Protein 7QQY (pdb70)

Foldseek 3Di:
DFFDDDCVAAPLQAAQWKKWDWWDDPPGTWIKIKGWHHARAGTGLPDPDPAFRTKIKMKTAPQDVVQGIWIFIKTKHWAFCRCRALQCVSHPPDPVCVQVHDQLVVSVVFVCVVPPADPPQADSPDRNRRGDDPPDDTQSPDQKIKMKMATFAIQDPVGDGGADQPDADDRDGHNHIKIKMAGSVFSWMKIWTDDVVDDTGRMDIIHTDCVVVVVD/DDDPDDDD

Radius of gyration: 17.13 Å; Cα contacts (8 Å, |Δi|>4): 502; chains: 2; bounding box: 44×39×44 Å

B-factor: mean 23.92, std 10.86, range [12.2, 111.83]

Solvent-accessible surface area: 10863 Å² total; per-residue (Å²): 128,73,104,6,107,82,93,102,60,13,120,42,5,82,54,34,1,108,5,14,24,9,0,17,22,139,119,60,155,10,68,0,70,3,27,0,60,61,4,88,2,13,53,104,46,138,21,97,57,54,101,39,7,0,27,0,10,1,9,1,62,81,0,14,91,125,44,98,88,4,5,0,52,0,44,0,4,0,2,1,10,40,29,0,0,1,0,0,93,69,11,34,113,81,78,81,0,91,58,6,62,12,116,40,90,12,0,10,60,3,0,98,118,15,59,68,45,51,110,105,105,63,43,73,106,70,79,6,0,16,31,31,79,175,107,31,48,46,2,16,105,49,123,46,2,6,1,0,6,13,6,44,66,19,30,83,89,93,111,96,105,142,30,61,69,127,129,130,50,141,6,0,10,7,33,3,6,1,0,1,5,2,17,45,71,77,0,45,7,54,0,14,0,15,48,100,86,12,93,96,70,13,73,0,71,1,72,28,88,27,42,76,68,54,116,146,1,20,7,73,10,70,90,156

GO terms:
  GO:0042594 response to starvation (P, IDA)
  GO:0034657 GID complex (C, IDA)
  GO:0030163 protein catabolic process (P, IDA)
  GO:0006970 response to osmotic stress (P, IDA)

Sequence (224 aa):
SAKYTYGRHLDFLRPGLRFGGSQSSKYTYYTVEVKIDTVNLPLYKDSRSLDPHVTGTTFTIKNLTPVLDKVVTLFEGYVINYNQFPLCSSLHWPAEETLDPYMAQRRESDCSSHWKRFGHFGSDNWSLTERNFGQYNHESAEFMNQRYIYLKWKERFLLDDEENLMLDDNHHLEGASSFEGFYYVCLDQLTGSSVEGYYYHPACELFQKLELVPTNCDALNTPFITSRPW

Organism: Saccharomyces cerevisiae (strain ATCC 204508 / S288c) (NCBI:txid559292)

Secondary structure (DSSP, 8-state):
--B------BTTB-TT-EEEEEEE-SS-EEEEEEEEEEE---SBTT----S-SEEEEEEEEEEETTEEEEEEEEEEEE--SSSS-SSGGGS-S-GGGGGG---HHHHHHHHHHT--S-SSS--TTSTTTT---TTSPPGGGSSEEEEEEEEEEEE-TT--EE--TT--BTTEE-S-EEEEEEETTT--EEEEEE-TTS-S-EEEEEEES-HHHHH-/-EE-PPP-

Nearest PDB structures (foldseek):
  7qqy-assembly1_A  TM=1.005E+00  e=1.829E-44  Saccharomyces cerevisiae
  7vgw-assembly2_B  TM=9.580E-01  e=7.726E-36  Saccharomyces cerevisiae
  7vgw-assembly1_A  TM=9.545E-01  e=7.839E-35  Saccharomyces cerevisiae
  7q51-assembly1_A  TM=9.211E-01  e=1.459E-33  Saccharomyces cerevisiae S288C
  7ns3-assembly1_4  TM=8.832E-01  e=4.846E-15  Saccharomyces cerevisiae

Structure (mmCIF, N/CA/C/O backbone):
data_7QQY
#
_entry.id   7QQY
#
_cell.length_a   40.524
_cell.length_b   67.817
_cell.length_c   75.489
_cell.angle_alpha   90.000
_cell.angle_beta   90.000
_cell.angle_gamma   90.000
#
_symmetry.space_group_name_H-M   'P 21 21 21'
#
loop_
_entity.id
_entity.type
_entity.pdbx_description
1 polymer 'Uncharacterized protein YGR066C'
2 polymer ECM21
3 non-polymer 'CHLORIDE ION'
4 water water
#
loop_
_atom_site.group_PDB
_atom_site.id
_atom_site.type_symbol
_atom_site.label_atom_id
_atom_site.label_alt_id
_atom_site.label_comp_id
_atom_site.label_asym_id
_atom_site.label_entity_id
_atom_site.label_seq_id
_atom_site.pdbx_PDB_ins_code
_atom_site.Cartn_x
_atom_site.Cartn_y
_atom_site.Cartn_z
_atom_site.occupancy
_atom_site.B_iso_or_equiv
_atom_site.auth_seq_id
_atom_site.auth_comp_id
_atom_site.auth_asym_id
_atom_site.auth_atom_id
_atom_site.pdbx_PDB_model_num
ATOM 1 N N . SER A 1 4 ? 0.04474 0.05153 -2.90973 1.000 40.22762 64 SER A N 1
ATOM 2 C CA . SER A 1 4 ? -1.30615 0.59777 -2.94672 1.000 37.65913 64 SER A CA 1
ATOM 3 C C . SER A 1 4 ? -1.87297 0.81444 -1.54204 1.000 29.97549 64 SER A C 1
ATOM 4 O O . SER A 1 4 ? -1.34311 0.30436 -0.54604 1.000 26.16647 64 SER A O 1
ATOM 7 N N . ALA A 1 5 ? -2.94503 1.59667 -1.48148 1.000 30.95874 65 ALA A N 1
ATOM 8 C CA . ALA A 1 5 ? -3.50912 2.03537 -0.21310 1.000 27.90853 65 ALA A CA 1
ATOM 9 C C . ALA A 1 5 ? -4.42819 1.00252 0.41820 1.000 21.70237 65 ALA A C 1
ATOM 10 O O . ALA A 1 5 ? -4.86333 1.20272 1.55537 1.000 22.43754 65 ALA A O 1
ATOM 12 N N . LYS A 1 6 ? -4.72306 -0.08879 -0.27963 1.000 23.88064 66 LYS A N 1
ATOM 13 C CA . LYS A 1 6 ? -5.65455 -1.09869 0.19708 1.000 22.49496 66 LYS A CA 1
ATOM 14 C C . LYS A 1 6 ? -4.91770 -2.39727 0.47405 1.000 24.11437 66 LYS A C 1
ATOM 15 O O . LYS A 1 6 ? -3.95734 -2.74577 -0.21568 1.000 26.49559 66 LYS A O 1
ATOM 21 N N . TYR A 1 7 ? -5.38613 -3.11785 1.48596 1.000 22.69001 67 TYR A N 1
ATOM 22 C CA . TYR A 1 7 ? -5.02305 -4.51451 1.63612 1.000 23.12681 67 TYR A CA 1
ATOM 23 C C . TYR A 1 7 ? -5.86513 -5.35322 0.67875 1.000 22.30833 67 TYR A C 1
ATOM 24 O O . TYR A 1 7 ? -7.07695 -5.15283 0.56169 1.000 28.23739 67 TYR A O 1
ATOM 33 N N . THR A 1 8 ? -5.21799 -6.28432 -0.00866 1.000 23.85862 68 THR A N 1
ATOM 34 C CA . THR A 1 8 ? -5.88819 -7.17942 -0.94166 1.000 24.31195 68 THR A CA 1
ATOM 35 C C . THR A 1 8 ? -5.91682 -8.58967 -0.36838 1.000 30.77474 68 THR A C 1
ATOM 36 O O . THR A 1 8 ? -4.87448 -9.12548 0.02065 1.000 30.45244 68 THR A O 1
ATOM 40 N N . TYR A 1 9 ? -7.10456 -9.19317 -0.34141 1.000 29.24685 69 TYR A N 1
ATOM 41 C CA . TYR A 1 9 ? -7.27905 -10.55771 0.15366 1.000 26.59372 69 TYR A CA 1
ATOM 42 C C . TYR A 1 9 ? -7.70877 -11.53493 -0.94283 1.000 35.37453 69 TYR A C 1
ATOM 43 O O . TYR A 1 9 ? -8.50624 -11.18725 -1.80989 1.000 41.63253 69 TYR A O 1
ATOM 52 N N . GLY A 1 13 ? -14.33125 -12.25343 0.89467 1.000 42.37647 73 GLY A N 1
ATOM 53 C CA . GLY A 1 13 ? -14.38879 -11.29833 1.98470 1.000 33.77894 73 GLY A CA 1
ATOM 54 C C . GLY A 1 13 ? -13.02788 -11.00274 2.58831 1.000 29.44190 73 GLY A C 1
ATOM 55 O O . GLY A 1 13 ? -12.02137 -11.61742 2.22773 1.000 33.44048 73 GLY A O 1
ATOM 56 N N . ARG A 1 14 ? -12.99214 -10.05537 3.52202 1.000 25.64299 74 ARG A N 1
ATOM 57 C CA . ARG A 1 14 ? -11.73293 -9.66624 4.15808 1.000 22.35255 74 ARG A CA 1
ATOM 58 C C . ARG A 1 14 ? -11.43076 -10.67359 5.26100 1.000 23.47353 74 ARG A C 1
ATOM 59 O O . ARG A 1 14 ? -11.60425 -10.41117 6.45875 1.000 22.63570 74 ARG A O 1
ATOM 67 N N . HIS A 1 15 ? -10.96487 -11.84431 4.81422 1.000 23.70930 75 HIS A N 1
ATOM 68 C CA . HIS A 1 15 ? -10.81970 -13.05974 5.60817 1.000 24.40100 75 HIS A CA 1
ATOM 69 C C . HIS A 1 15 ? -9.54709 -13.76618 5.16708 1.000 26.48742 75 HIS A C 1
ATOM 70 O O . HIS A 1 15 ? -8.91924 -13.39862 4.17049 1.000 27.29394 75 HIS A O 1
ATOM 77 N N . LEU A 1 16 ? -9.19646 -14.82680 5.89223 1.000 25.68358 76 LEU A N 1
ATOM 78 C CA . LEU A 1 16 ? -8.14713 -15.75553 5.49647 1.000 25.31690 76 LEU A CA 1
ATOM 79 C C . LEU A 1 16 ? -8.73590 -17.15952 5.38792 1.000 22.82761 76 LEU A C 1
ATOM 80 O O . LEU A 1 16 ? -9.77889 -17.46175 5.97419 1.000 22.38487 76 LEU A O 1
ATOM 85 N N . ASP A 1 17 ? -8.05492 -18.02832 4.62911 1.000 24.97277 77 ASP A N 1
ATOM 86 C CA . ASP A 1 17 ? -8.53028 -19.40402 4.47967 1.000 23.98187 77 ASP A CA 1
ATOM 87 C C . ASP A 1 17 ? -8.70801 -20.07360 5.83815 1.000 20.88287 77 ASP A C 1
ATOM 88 O O . ASP A 1 17 ? -9.68140 -20.80388 6.06174 1.000 23.48453 77 ASP A O 1
ATOM 93 N N . PHE A 1 18 ? -7.78863 -19.81596 6.76797 1.000 21.27936 78 PHE A N 1
ATOM 94 C CA . PHE A 1 18 ? -7.84837 -20.39298 8.10683 1.000 19.07852 78 PHE A CA 1
ATOM 95 C C . PHE A 1 18 ? -8.24172 -19.36687 9.16696 1.000 20.62503 78 PHE A C 1
ATOM 96 O O . PHE A 1 18 ? -7.95382 -19.55789 10.35001 1.000 19.47182 78 PHE A O 1
ATOM 104 N N . LEU A 1 19 ? -8.90630 -18.28609 8.76173 1.000 19.08895 79 LEU A N 1
ATOM 105 C CA . LEU A 1 19 ? -9.48259 -17.33554 9.71521 1.000 18.22390 79 LEU A CA 1
ATOM 106 C C . LEU A 1 19 ? -10.68856 -16.71304 9.01204 1.000 18.81035 79 LEU A C 1
ATOM 107 O O . LEU A 1 19 ? -10.58984 -15.66127 8.38114 1.000 20.16291 79 LEU A O 1
ATOM 112 N N . ARG A 1 20 ? -11.82867 -17.38603 9.13059 1.000 18.32510 80 ARG A N 1
ATOM 113 C CA . ARG A 1 20 ? -13.02546 -17.02645 8.38897 1.000 20.38516 80 ARG A CA 1
ATOM 114 C C . ARG A 1 20 ? -14.22310 -17.41689 9.23075 1.000 18.95983 80 ARG A C 1
ATOM 115 O O . ARG A 1 20 ? -14.13298 -18.34320 10.04573 1.000 19.31276 80 ARG A O 1
ATOM 123 N N . PRO A 1 21 ? -15.35467 -16.73511 9.06108 1.000 18.69884 81 PRO A N 1
ATOM 124 C CA . PRO A 1 21 ? -16.54072 -17.06076 9.86125 1.000 18.13983 81 PRO A CA 1
ATOM 125 C C . PRO A 1 21 ? -16.96976 -18.50970 9.68722 1.000 18.99226 81 PRO A C 1
ATOM 126 O O . PRO A 1 21 ? -16.99889 -19.04172 8.57495 1.000 20.13463 81 PRO A O 1
ATOM 130 N N . GLY A 1 22 ? -17.30928 -19.14214 10.81593 1.000 18.00470 82 GLY A N 1
ATOM 131 C CA . GLY A 1 22 ? -17.77458 -20.51063 10.81044 1.000 19.34583 82 GLY A CA 1
ATOM 132 C C . GLY A 1 22 ? -16.69244 -21.55220 10.99561 1.000 19.38834 82 GLY A C 1
ATOM 133 O O . GLY A 1 22 ? -17.01550 -22.73366 11.17807 1.000 20.73716 82 GLY A O 1
ATOM 134 N N . LEU A 1 23 ? -15.42101 -21.16549 10.92660 1.000 16.89259 83 LEU A N 1
ATOM 135 C CA . LEU A 1 23 ? -14.33913 -22.12495 11.09703 1.000 16.97896 83 LEU A CA 1
ATOM 136 C C . LEU A 1 23 ? -14.25086 -22.56039 12.55560 1.000 18.02729 83 LEU A C 1
ATOM 137 O O . LEU A 1 23 ? -14.33589 -21.74194 13.47337 1.000 17.99995 83 LEU A O 1
ATOM 142 N N . ARG A 1 24 ? -14.09024 -23.85877 12.77044 1.000 16.52700 84 ARG A N 1
ATOM 143 C CA . ARG A 1 24 ? -13.91196 -24.41563 14.09883 1.000 18.09934 84 ARG A CA 1
ATOM 144 C C . ARG A 1 24 ? -12.52428 -25.02482 14.23566 1.000 16.80878 84 ARG A C 1
ATOM 145 O O . ARG A 1 24 ? -11.96987 -25.59064 13.28849 1.000 17.44223 84 ARG A O 1
ATOM 153 N N . PHE A 1 25 ? -11.98134 -24.89189 15.44006 1.000 15.46851 85 PHE A N 1
ATOM 154 C CA . PHE A 1 25 ? -10.69375 -25.43889 15.81805 1.000 16.08519 85 PHE A CA 1
ATOM 155 C C . PHE A 1 25 ? -10.87180 -26.25838 17.08535 1.000 17.68540 85 PHE A C 1
ATOM 156 O O . PHE A 1 25 ? -11.73826 -25.97080 17.91670 1.000 17.85701 85 PHE A O 1
ATOM 164 N N . GLY A 1 26 ? -10.00951 -27.26144 17.24067 1.000 17.10612 86 GLY A N 1
ATOM 165 C CA . GLY A 1 26 ? -9.94232 -28.01986 18.46950 1.000 17.00708 86 GLY A CA 1
ATOM 166 C C . GLY A 1 26 ? -8.50292 -28.20213 18.91293 1.000 14.69018 86 GLY A C 1
ATOM 167 O O . GLY A 1 26 ? -7.58123 -28.15902 18.10239 1.000 15.33402 86 GLY A O 1
ATOM 168 N N . GLY A 1 27 ? -8.32494 -28.46469 20.20588 1.000 14.38504 87 GLY A N 1
ATOM 169 C CA . GLY A 1 27 ? -6.99759 -28.70343 20.71519 1.000 13.95873 87 GLY A CA 1
ATOM 170 C C . GLY A 1 27 ? -6.99577 -28.63656 22.22136 1.000 15.17922 87 GLY A C 1
ATOM 171 O O . GLY A 1 27 ? -7.80252 -29.29556 22.88406 1.000 14.41925 87 GLY A O 1
ATOM 172 N N . SER A 1 28 ? -6.11029 -27.81872 22.77990 1.000 15.96827 88 SER A N 1
ATOM 173 C CA . SER A 1 28 ? -5.91596 -27.84444 24.22405 1.000 17.28219 88 SER A CA 1
ATOM 174 C C . SER A 1 28 ? -5.26102 -26.56502 24.71218 1.000 14.60463 88 SER A C 1
ATOM 175 O O . SER A 1 28 ? -4.66999 -25.79686 23.94778 1.000 15.38551 88 SER A O 1
ATOM 178 N N . GLN A 1 29 ? -5.33026 -26.39321 26.02625 1.000 15.27164 89 GLN A N 1
ATOM 179 C CA . GLN A 1 29 ? -4.47623 -25.45250 26.72298 1.000 14.11843 89 GLN A CA 1
ATOM 180 C C . GLN A 1 29 ? -3.75849 -26.21894 27.81862 1.000 15.16787 89 GLN A C 1
ATOM 181 O O . GLN A 1 29 ? -4.37596 -27.01168 28.53266 1.000 15.74150 89 GLN A O 1
ATOM 187 N N . SER A 1 30 ? -2.46314 -25.97226 27.94202 1.000 15.82094 90 SER A N 1
ATOM 188 C CA . SER A 1 30 ? -1.63541 -26.66006 28.91762 1.000 16.37758 90 SER A CA 1
ATOM 189 C C . SER A 1 30 ? -1.68516 -25.94852 30.26576 1.000 15.78424 90 SER A C 1
ATOM 190 O O . SER A 1 30 ? -1.92169 -24.73500 30.34987 1.000 18.05290 90 SER A O 1
ATOM 193 N N . SER A 1 31 ? -1.45441 -26.72542 31.32473 1.000 18.64959 91 SER A N 1
ATOM 194 C CA . SER A 1 31 ? -1.15670 -26.22304 32.65642 1.000 18.14881 91 SER A CA 1
ATOM 195 C C . SER A 1 31 ? -0.07874 -27.13627 33.22364 1.000 18.85535 91 SER A C 1
ATOM 196 O O . SER A 1 31 ? 0.32181 -28.12047 32.59112 1.000 18.75634 91 SER A O 1
ATOM 199 N N . LYS A 1 32 ? 0.39336 -26.83412 34.43025 1.000 18.45447 92 LYS A N 1
ATOM 200 C CA . LYS A 1 32 ? 1.50070 -27.61502 34.96700 1.000 17.93496 92 LYS A CA 1
ATOM 201 C C . LYS A 1 32 ? 1.12393 -29.05875 35.26890 1.000 18.98384 92 LYS A C 1
ATOM 202 O O . LYS A 1 32 ? 2.01520 -29.91372 35.33151 1.000 20.87142 92 LYS A O 1
ATOM 208 N N . TYR A 1 33 ? -0.15885 -29.35453 35.47458 1.000 19.69505 93 TYR A N 1
ATOM 209 C CA . TYR A 1 33 ? -0.57686 -30.68469 35.89369 1.000 18.43527 93 TYR A CA 1
ATOM 210 C C . TYR A 1 33 ? -1.15145 -31.52521 34.76988 1.000 17.23089 93 TYR A C 1
ATOM 211 O O . TYR A 1 33 ? -1.11446 -32.75888 34.86461 1.000 19.82439 93 TYR A O 1
ATOM 220 N N . THR A 1 34 ? -1.72000 -30.90180 33.74205 1.000 17.33142 94 THR A N 1
ATOM 221 C CA . THR A 1 34 ? -2.42887 -31.64699 32.70722 1.000 17.05735 94 THR A CA 1
ATOM 222 C C . THR A 1 34 ? -2.76349 -30.69178 31.56682 1.000 16.48665 94 THR A C 1
ATOM 223 O O . THR A 1 34 ? -2.60630 -29.47024 31.67957 1.000 18.28934 94 THR A O 1
ATOM 227 N N . TYR A 1 35 ? -3.21035 -31.26446 30.45849 1.000 15.85541 95 TYR A N 1
ATOM 228 C CA . TYR A 1 35 ? -3.76161 -30.50486 29.34620 1.000 16.28559 95 TYR A CA 1
ATOM 229 C C . TYR A 1 35 ? -5.28191 -30.56324 29.41658 1.000 16.89443 95 TYR A C 1
ATOM 230 O O . TYR A 1 35 ? -5.86302 -31.58039 29.80341 1.000 16.95554 95 TYR A O 1
ATOM 239 N N . TYR A 1 36 ? -5.92612 -29.47241 29.00988 1.000 16.19913 96 TYR A N 1
ATOM 240 C CA . TYR A 1 36 ? -7.37735 -29.35907 29.00672 1.000 16.10177 96 TYR A CA 1
ATOM 241 C C . TYR A 1 36 ? -7.88847 -29.17611 27.58573 1.000 16.47130 96 TYR A C 1
ATOM 242 O O . TYR A 1 36 ? -7.31371 -28.40626 26.80842 1.000 16.53982 96 TYR A O 1
ATOM 251 N N . THR A 1 37 ? -8.95145 -29.91470 27.24605 1.000 16.57728 97 THR A N 1
ATOM 252 C CA . THR A 1 37 ? -9.59271 -29.81231 25.93633 1.000 15.95062 97 THR A CA 1
ATOM 253 C C . THR A 1 37 ? -10.11087 -28.39970 25.68226 1.000 15.11144 97 THR A C 1
ATOM 254 O O . THR A 1 37 ? -10.78405 -27.82298 26.54295 1.000 15.60608 97 THR A O 1
ATOM 258 N N . VAL A 1 38 ? -9.82896 -27.86576 24.48340 1.000 14.43974 98 VAL A N 1
ATOM 259 C CA . VAL A 1 38 ? -10.30459 -26.54845 24.07041 1.000 14.08964 98 VAL A CA 1
ATOM 260 C C . VAL A 1 38 ? -10.96709 -26.69867 22.70891 1.000 15.42255 98 VAL A C 1
ATOM 261 O O . VAL A 1 38 ? -10.46877 -27.42516 21.84300 1.000 16.55110 98 VAL A O 1
ATOM 265 N N . GLU A 1 39 ? -12.07957 -25.99230 22.51515 1.000 16.72270 99 GLU A N 1
ATOM 266 C CA . GLU A 1 39 ? -12.68001 -25.78127 21.20706 1.000 15.88649 99 GLU A CA 1
ATOM 267 C C . GLU A 1 39 ? -12.83843 -24.29312 20.94108 1.000 16.18802 99 GLU A C 1
ATOM 268 O O . GLU A 1 39 ? -13.18943 -23.52392 21.84033 1.000 17.74034 99 GLU A O 1
ATOM 274 N N . VAL A 1 40 ? -12.59076 -23.87336 19.70571 1.000 15.96890 100 VAL A N 1
ATOM 275 C CA . VAL A 1 40 ? -12.74667 -22.47255 19.33973 1.000 15.20234 100 VAL A CA 1
ATOM 276 C C . VAL A 1 40 ? -13.62602 -22.41515 18.10742 1.000 17.82351 100 VAL A C 1
ATOM 277 O O . VAL A 1 40 ? -13.48184 -23.23201 17.19702 1.000 18.41318 100 VAL A O 1
ATOM 281 N N . LYS A 1 41 ? -14.56349 -21.48330 18.08908 1.000 17.54578 101 LYS A N 1
ATOM 28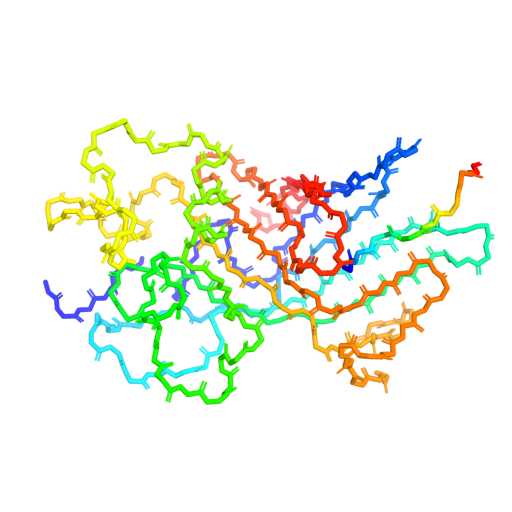2 C CA . LYS A 1 41 ? -15.31771 -21.18986 16.88047 1.000 16.29333 101 LYS A CA 1
ATOM 283 C C . LYS A 1 41 ? -15.06711 -19.74527 16.49087 1.000 16.73707 101 LYS A C 1
ATOM 284 O O . LYS A 1 41 ? -15.17145 -18.84647 17.33133 1.000 17.00647 101 LYS A O 1
ATOM 288 N N . ILE A 1 42 ? -14.73811 -19.51685 15.22902 1.000 15.96285 102 ILE A N 1
ATOM 289 C CA . ILE A 1 42 ? -14.58904 -18.16309 14.72032 1.000 16.44761 102 ILE A CA 1
ATOM 290 C C . ILE A 1 42 ? -15.96771 -17.69438 14.26401 1.000 17.18442 102 ILE A C 1
ATOM 291 O O . ILE A 1 42 ? -16.58940 -18.32007 13.39749 1.000 19.13108 102 ILE A O 1
ATOM 296 N N . ASP A 1 43 ? -16.46825 -16.62344 14.86754 1.000 16.56663 103 ASP A N 1
ATOM 297 C CA . ASP A 1 43 ? -17.80884 -16.12809 14.56553 1.000 18.19970 103 ASP A CA 1
ATOM 298 C C . ASP A 1 43 ? -17.81342 -15.01651 13.52927 1.000 17.08194 103 ASP A C 1
ATOM 299 O O . ASP A 1 43 ? -18.64681 -15.02802 12.62304 1.000 18.83906 103 ASP A O 1
ATOM 304 N N . THR A 1 44 ? -16.91498 -14.04256 13.64896 1.000 16.56516 104 THR A N 1
ATOM 305 C CA . THR A 1 44 ? -16.82373 -12.95854 12.67702 1.000 17.65876 104 THR A CA 1
ATOM 306 C C . THR A 1 44 ? -15.36088 -12.68307 12.36542 1.000 17.53157 104 THR A C 1
ATOM 307 O O . THR A 1 44 ? -14.47962 -12.87046 13.21547 1.000 16.45501 104 THR A O 1
ATOM 311 N N . VAL A 1 45 ? -15.10753 -12.22874 11.14066 1.000 16.63003 105 VAL A N 1
ATOM 312 C CA . VAL A 1 45 ? -13.77681 -11.79952 10.73201 1.000 17.60775 105 VAL A CA 1
ATOM 313 C C . VAL A 1 45 ? -13.95310 -10.59692 9.82805 1.000 18.20326 105 VAL A C 1
ATOM 314 O O . VAL A 1 45 ? -14.71708 -10.65428 8.85724 1.000 21.43119 105 VAL A O 1
ATOM 318 N N . ASN A 1 46 ? -13.25474 -9.51041 10.15122 1.000 17.88737 106 ASN A N 1
ATOM 319 C CA . ASN A 1 46 ? -13.36349 -8.24400 9.42777 1.000 20.01289 106 ASN A CA 1
ATOM 320 C C . ASN A 1 46 ? -11.96993 -7.61251 9.43800 1.000 18.87291 106 ASN A C 1
ATOM 321 O O . ASN A 1 46 ? -11.65670 -6.72794 10.23940 1.000 19.60369 106 ASN A O 1
ATOM 326 N N . LEU A 1 47 ? -11.13390 -8.09178 8.53986 1.000 18.78136 107 LEU A N 1
ATOM 327 C CA . LEU A 1 47 ? -9.78349 -7.56708 8.41073 1.000 19.29334 107 LEU A CA 1
ATOM 328 C C . LEU A 1 47 ? -9.82959 -6.21915 7.68920 1.000 21.24465 107 LEU A C 1
ATOM 329 O O . LEU A 1 47 ? -10.75975 -5.95317 6.92196 1.000 19.95724 107 LEU A O 1
ATOM 334 N N . PRO A 1 48 ? -8.85750 -5.33913 7.93398 1.000 19.56429 108 PRO A N 1
ATOM 335 C CA . PRO A 1 48 ? -8.96000 -3.97245 7.40660 1.000 18.06682 108 PRO A CA 1
ATOM 336 C C . PRO A 1 48 ? -8.84141 -3.90622 5.89442 1.000 19.27366 108 PRO A C 1
ATOM 337 O O . PRO A 1 48 ? -8.14113 -4.68609 5.25066 1.000 20.46583 108 PRO A O 1
ATOM 341 N N . LEU A 1 49 ? -9.55421 -2.94484 5.32420 1.000 20.29692 109 LEU A N 1
ATOM 342 C CA . LEU A 1 49 ? -9.43275 -2.69927 3.89852 1.000 21.77030 109 LEU A CA 1
ATOM 343 C C . LEU A 1 49 ? -8.28306 -1.75985 3.56923 1.000 19.66818 109 LEU A C 1
ATOM 344 O O . LEU A 1 49 ? -7.64536 -1.92987 2.53087 1.000 22.28172 109 LEU A O 1
ATOM 349 N N . TYR A 1 50 ? -7.96945 -0.81195 4.45120 1.000 20.51782 110 TYR A N 1
ATOM 350 C CA . TYR A 1 50 ? -7.00826 0.23985 4.15405 1.000 21.26103 110 TYR A CA 1
ATOM 351 C C . TYR A 1 50 ? -5.77497 0.12304 5.03838 1.000 19.68402 110 TYR A C 1
ATOM 352 O O . TYR A 1 50 ? -5.88296 -0.16728 6.23372 1.000 19.90696 110 TYR A O 1
ATOM 361 N N . LYS A 1 51 ? -4.60635 0.35967 4.42709 1.000 20.62455 111 LYS A N 1
ATOM 362 C CA . LYS A 1 51 ? -3.35513 0.44791 5.18427 1.000 19.87896 111 LYS A CA 1
ATOM 363 C C . LYS A 1 51 ? -3.43682 1.54784 6.23497 1.000 19.81474 111 LYS A C 1
ATOM 364 O O . LYS A 1 51 ? -3.00462 1.37479 7.37861 1.000 19.27236 111 LYS A O 1
ATOM 370 N N . ASP A 1 52 ? -3.93140 2.71197 5.83524 1.000 19.73959 112 ASP A N 1
ATOM 371 C CA . ASP A 1 52 ? -4.14034 3.84169 6.73124 1.000 20.19865 112 ASP A CA 1
ATOM 372 C C . ASP A 1 52 ? -5.58563 3.84359 7.22403 1.000 23.99893 112 ASP A C 1
ATOM 373 O O . ASP A 1 52 ? -6.35482 4.77191 6.99771 1.000 27.95460 112 ASP A O 1
ATOM 378 N N . SER A 1 53 ? -5.95401 2.74828 7.88158 1.000 25.59990 113 SER A N 1
ATOM 379 C CA . SER A 1 53 ? -7.30933 2.58481 8.37938 1.000 23.83846 113 SER A CA 1
ATOM 380 C C . SER A 1 53 ? -7.55140 3.46270 9.60211 1.000 28.81561 113 SER A C 1
ATOM 381 O O . SER A 1 53 ? -6.64675 3.73458 10.39440 1.000 30.32921 113 SER A O 1
ATOM 384 N N . ARG A 1 54 ? -8.79827 3.90690 9.74658 1.000 32.69677 114 ARG A N 1
ATOM 385 C CA . ARG A 1 54 ? -9.24688 4.59458 10.94459 1.000 38.57565 114 ARG A CA 1
ATOM 386 C C . ARG A 1 54 ? -10.08171 3.70158 11.84948 1.000 34.95430 114 ARG A C 1
ATOM 387 O O . ARG A 1 54 ? -10.44698 4.12704 12.95095 1.000 39.53868 114 ARG A O 1
ATOM 389 N N . SER A 1 55 ? -10.37678 2.47999 11.41745 1.000 24.40376 115 SER A N 1
ATOM 390 C CA . SER A 1 55 ? -11.32236 1.62774 12.12173 1.000 24.59728 115 SER A CA 1
ATOM 391 C C . SER A 1 55 ? -10.68699 1.00492 13.35604 1.000 23.03452 115 SER A C 1
ATOM 392 O O . SER A 1 55 ? -9.52443 0.58206 13.33357 1.000 25.67102 115 SER A O 1
ATOM 395 N N . LEU A 1 56 ? -11.46634 0.93353 14.43228 1.000 21.69859 116 LEU A N 1
ATOM 396 C CA . LEU A 1 56 ? -11.06469 0.27306 15.66621 1.000 23.98870 116 LEU A CA 1
ATOM 397 C C . LEU A 1 56 ? -11.90856 -0.96119 15.96064 1.000 24.01375 116 LEU A C 1
ATOM 398 O O . LEU A 1 56 ? -11.75997 -1.55816 17.03375 1.000 26.12082 116 LEU A O 1
ATOM 403 N N . ASP A 1 57 ? -12.79350 -1.34245 15.04454 1.000 24.50240 117 ASP A N 1
ATOM 404 C CA . ASP A 1 57 ? -13.63694 -2.50884 15.25446 1.000 23.08854 117 ASP A CA 1
ATOM 405 C C . ASP A 1 57 ? -12.77349 -3.76642 15.31637 1.000 21.31523 117 ASP A C 1
ATOM 406 O O . ASP A 1 57 ? -11.80433 -3.88957 14.55599 1.000 22.21885 117 ASP A O 1
ATOM 411 N N . PRO A 1 58 ? -13.09915 -4.71486 16.19789 1.000 21.58789 118 PRO A N 1
ATOM 412 C CA . PRO A 1 58 ? -12.32124 -5.95937 16.27404 1.000 17.70423 118 PRO A CA 1
ATOM 413 C C . PRO A 1 58 ? -12.23524 -6.67197 14.93547 1.000 19.92980 118 PRO A C 1
ATOM 414 O O . PRO A 1 58 ? -13.21875 -6.78925 14.19777 1.000 21.63898 118 PRO A O 1
ATOM 418 N N . HIS A 1 59 ? -11.03929 -7.17128 14.63179 1.000 17.07669 119 HIS A N 1
ATOM 419 C CA . HIS A 1 59 ? -10.82475 -7.91293 13.39950 1.000 17.80425 119 HIS A CA 1
ATOM 420 C C . HIS A 1 59 ? -11.36928 -9.33029 13.46399 1.000 15.63736 119 HIS A C 1
ATOM 421 O O . HIS A 1 59 ? -11.57939 -9.94577 12.40988 1.000 17.31057 119 HIS A O 1
ATOM 428 N N . VAL A 1 60 ? -11.55875 -9.87484 14.66919 1.000 15.03823 120 VAL A N 1
ATOM 429 C CA . VAL A 1 60 ? -12.06099 -11.24048 14.79066 1.000 15.58883 120 VAL A CA 1
ATOM 430 C C . VAL A 1 60 ? -12.86940 -11.31159 16.06660 1.000 15.72115 120 VAL A C 1
ATOM 431 O O . VAL A 1 60 ? -12.56708 -10.63009 17.04841 1.000 16.88224 120 VAL A O 1
ATOM 435 N N . THR A 1 61 ? -13.93091 -12.11993 16.04484 1.000 15.83314 121 THR A N 1
ATOM 436 C CA . THR A 1 61 ? -14.61906 -12.49359 17.27354 1.000 16.76807 121 THR A CA 1
ATOM 437 C C . THR A 1 61 ? -14.90396 -13.98568 17.23022 1.000 15.41368 121 THR A C 1
ATOM 438 O O . THR A 1 61 ? -15.00021 -14.58906 16.15770 1.000 16.38373 121 THR A O 1
ATOM 442 N N . GLY A 1 62 ? -15.04610 -14.57657 18.40890 1.000 14.84401 122 GLY A N 1
ATOM 443 C CA . GLY A 1 62 ? -15.33654 -15.98975 18.41656 1.000 16.01475 122 GLY A CA 1
ATOM 444 C C . GLY A 1 62 ? -15.68119 -16.47310 19.80149 1.000 15.28756 122 GLY A C 1
ATOM 445 O O . GLY A 1 62 ? -15.80062 -15.69276 20.74046 1.000 17.28492 122 GLY A O 1
ATOM 446 N N . THR A 1 63 ? -15.81922 -17.78476 19.90554 1.000 16.27562 123 THR A N 1
ATOM 447 C CA A THR A 1 63 ? -16.17088 -18.48594 21.13397 0.558 18.38319 123 THR A CA 1
ATOM 448 C CA B THR A 1 63 ? -16.12892 -18.43385 21.16940 0.442 15.62404 123 THR A CA 1
ATOM 449 C C . THR A 1 63 ? -15.01583 -19.40794 21.51816 1.000 16.03600 123 THR A C 1
ATOM 450 O O . THR A 1 63 ? -14.43231 -20.06240 20.64573 1.000 17.55577 123 THR A O 1
ATOM 457 N N . PHE A 1 64 ? -14.69846 -19.46958 22.80125 1.000 16.18721 124 PHE A N 1
ATOM 458 C CA . PHE A 1 64 ? -13.60546 -20.28020 23.32194 1.000 16.55018 124 PHE A CA 1
ATOM 459 C C . PHE A 1 64 ? -14.19282 -21.14946 24.42378 1.000 16.08090 124 PHE A C 1
ATOM 460 O O . PHE A 1 64 ? -14.76212 -20.62490 25.38127 1.000 17.98783 124 PHE A O 1
ATOM 468 N N . THR A 1 65 ? -14.06780 -22.46565 24.29673 1.000 16.21382 125 THR A N 1
ATOM 469 C CA . THR A 1 65 ? -14.62068 -23.40077 25.26916 1.000 17.14412 125 THR A CA 1
ATOM 470 C C . THR A 1 65 ? -13.50701 -24.26000 25.84517 1.000 16.35651 125 THR A C 1
ATOM 471 O O . THR A 1 65 ? -12.71393 -24.83492 25.09108 1.000 17.36086 125 THR A O 1
ATOM 475 N N . ILE A 1 66 ? -13.44434 -24.36076 27.16294 1.000 17.30806 126 ILE A N 1
ATOM 476 C CA . ILE A 1 66 ? -12.51630 -25.27568 27.80985 1.000 16.56748 126 ILE A CA 1
ATOM 477 C C . ILE A 1 66 ? -13.35591 -26.28905 28.57629 1.000 18.89034 126 ILE A C 1
ATOM 478 O O . ILE A 1 66 ? -14.30899 -25.91407 29.27830 1.000 21.55085 126 ILE A O 1
ATOM 483 N N . LYS A 1 67 ? -13.06398 -27.57145 28.37182 1.000 19.56206 127 LYS A N 1
ATOM 484 C CA . LYS A 1 67 ? -13.87420 -28.65347 28.91622 1.000 21.00585 127 LYS A CA 1
ATOM 485 C C . LYS A 1 67 ? -13.18299 -29.37389 30.06311 1.000 26.17406 127 LYS A C 1
ATOM 486 O O . LYS A 1 67 ? -11.95703 -29.50452 30.10369 1.000 25.34223 127 LYS A O 1
ATOM 492 N N . ASN A 1 68 ? -14.00904 -29.83850 30.99556 1.000 25.30680 128 ASN A N 1
ATOM 493 C CA . ASN A 1 68 ? -13.59891 -30.66137 32.12718 1.000 26.24954 128 ASN A CA 1
ATOM 494 C C . ASN A 1 68 ? -12.46305 -30.01723 32.90844 1.000 22.90267 128 ASN A C 1
ATOM 495 O O . ASN A 1 68 ? -11.39624 -30.58864 33.12202 1.000 26.50101 128 ASN A O 1
ATOM 500 N N . LEU A 1 69 ? -12.74378 -28.80848 33.38086 1.000 23.61763 129 LEU A N 1
ATOM 501 C CA . LEU A 1 69 ? -11.72319 -27.99240 34.00359 1.000 20.32146 129 LEU A CA 1
ATOM 502 C C . LEU A 1 69 ? -11.46073 -28.40167 35.45370 1.000 25.06283 129 LEU A C 1
ATOM 503 O O . LEU A 1 69 ? -10.31114 -28.39976 35.90773 1.000 25.38640 129 LEU A O 1
ATOM 508 N N . THR A 1 70 ? -12.50549 -28.69928 36.21200 1.000 23.10694 130 THR A N 1
ATOM 509 C CA . THR A 1 70 ? -12.32255 -29.22904 37.56139 1.000 22.56516 130 THR A CA 1
ATOM 510 C C . THR A 1 70 ? -13.31175 -30.37511 37.72280 1.000 21.53154 130 THR A C 1
ATOM 511 O O . THR A 1 70 ? -14.16876 -30.56804 36.85103 1.000 22.75496 130 THR A O 1
ATOM 515 N N . PRO A 1 71 ? -13.23788 -31.15766 38.80644 1.000 22.00702 131 PRO A N 1
ATOM 516 C CA . PRO A 1 71 ? -14.23975 -32.21928 39.00003 1.000 24.64291 131 PRO A CA 1
ATOM 517 C C . PRO A 1 71 ? -15.67645 -31.72181 39.01357 1.000 23.56437 131 PRO A C 1
ATOM 518 O O . PRO A 1 71 ? -16.59151 -32.51729 38.78695 1.000 26.80616 131 PRO A O 1
ATOM 522 N N . VAL A 1 72 ? -15.90972 -30.43352 39.26998 1.000 23.87091 132 VAL A N 1
ATOM 523 C CA . VAL A 1 72 ? -17.25752 -29.90793 39.42666 1.000 23.84199 132 VAL A CA 1
ATOM 524 C C . VAL A 1 72 ? -17.58395 -28.82524 38.40505 1.000 23.30898 132 VAL A C 1
ATOM 525 O O . VAL A 1 72 ? -18.61870 -28.16562 38.51705 1.000 25.66636 132 V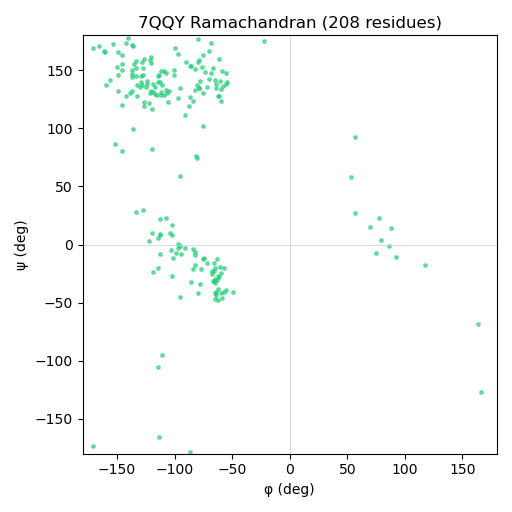AL A O 1
ATOM 529 N N . LEU A 1 73 ? -16.72576 -28.62838 37.40319 1.000 22.27391 133 LEU A N 1
ATOM 530 C CA . LEU A 1 73 ? -16.91594 -27.56660 36.41416 1.000 23.60842 133 LEU A CA 1
ATOM 531 C C . LEU A 1 73 ? -16.61794 -28.17457 35.04573 1.000 23.25643 133 LEU A C 1
ATOM 532 O O . LEU A 1 73 ? -15.45218 -28.30169 34.65340 1.000 24.25866 133 LEU A O 1
ATOM 537 N N . ASP A 1 74 ? -17.67473 -28.54369 34.32401 1.000 23.04846 134 ASP A N 1
ATOM 538 C CA . ASP A 1 74 ? -17.52957 -29.34296 33.11655 1.000 23.04293 134 ASP A CA 1
ATOM 539 C C . ASP A 1 74 ? -17.22534 -28.51774 31.87591 1.000 25.04719 134 ASP A C 1
ATOM 540 O O . ASP A 1 74 ? -16.71026 -29.06812 30.90026 1.000 22.45962 134 ASP A O 1
ATOM 545 N N . LYS A 1 75 ? -17.53582 -27.22960 31.87659 1.000 22.42199 135 LYS A N 1
ATOM 546 C CA . LYS A 1 75 ? -17.34989 -26.43594 30.67031 1.000 23.66457 135 LYS A CA 1
ATOM 547 C C . LYS A 1 75 ? -17.29702 -24.97203 31.07124 1.000 22.76702 135 LYS A C 1
ATOM 548 O O . LYS A 1 75 ? -18.07139 -24.53515 31.92419 1.000 23.97777 135 LYS A O 1
ATOM 554 N N . VAL A 1 76 ? -16.36790 -24.22914 30.47794 1.000 20.40735 136 VAL A N 1
ATOM 555 C CA . VAL A 1 76 ? -16.31395 -22.77910 30.60842 1.000 18.51826 136 VAL A CA 1
ATOM 556 C C . VAL A 1 76 ? -16.27770 -22.23578 29.19341 1.000 18.69431 136 VAL A C 1
ATOM 557 O O . VAL A 1 76 ? -15.36478 -22.57012 28.42590 1.000 18.75866 136 VAL A O 1
ATOM 561 N N . VAL A 1 77 ? -17.28806 -21.44813 28.83201 1.000 17.81588 137 VAL A N 1
ATOM 562 C CA . VAL A 1 77 ? -17.43313 -20.88376 27.49696 1.000 16.49927 137 VAL A CA 1
ATOM 563 C C . VAL A 1 77 ? -17.31840 -19.37149 27.58866 1.000 16.43197 137 VAL A C 1
ATOM 564 O O . VAL A 1 77 ? -18.02567 -18.73804 28.38314 1.000 18.18241 137 VAL A O 1
ATOM 568 N N . THR A 1 78 ? -16.45320 -18.79502 26.76120 1.000 16.35049 138 THR A N 1
ATOM 569 C CA . THR A 1 78 ? -16.27474 -17.35440 26.71241 1.000 15.54792 138 THR A CA 1
ATOM 570 C C . THR A 1 78 ? -16.40191 -16.86362 25.27970 1.000 17.10535 138 THR A C 1
ATOM 571 O O . THR A 1 78 ? -16.22265 -17.61708 24.31946 1.000 17.73450 138 THR A O 1
ATOM 575 N N . LEU A 1 79 ? -16.72619 -15.58034 25.15541 1.000 16.66343 139 LEU A N 1
ATOM 576 C CA . LEU A 1 79 ? -16.73191 -14.88944 23.87575 1.000 16.21255 139 LEU A CA 1
ATOM 577 C C . LEU A 1 79 ? -15.52464 -13.97678 23.86970 1.000 15.85616 139 LEU A C 1
ATOM 578 O O . LEU A 1 79 ? -15.30306 -13.23554 24.82752 1.000 17.25302 139 LEU A O 1
ATOM 583 N N . PHE A 1 80 ? -14.74142 -14.04398 22.80509 1.000 15.00694 140 PHE A N 1
ATOM 584 C CA . PHE A 1 80 ? -13.55677 -13.20696 22.70447 1.000 15.16221 140 PHE A CA 1
ATOM 585 C C . PHE A 1 80 ? -13.63796 -12.31499 21.48173 1.000 15.79108 140 PHE A C 1
ATOM 586 O O . PHE A 1 80 ? -14.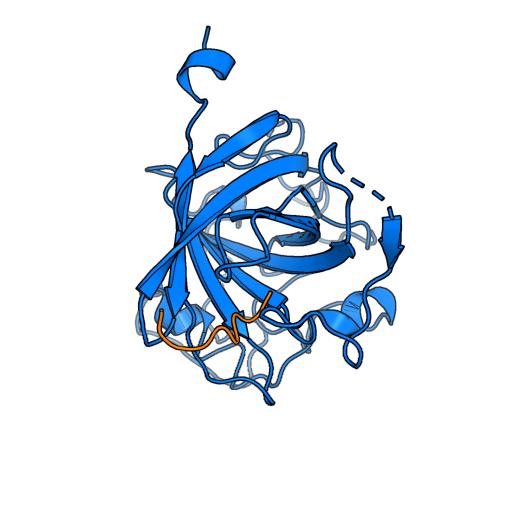34230 -12.60317 20.51792 1.000 15.88026 140 PHE A O 1
ATOM 594 N N . GLU A 1 81 ? -12.89413 -11.22234 21.56763 1.000 16.98598 141 GLU A N 1
ATOM 595 C CA . GLU A 1 81 ? -12.64535 -10.31748 20.46145 1.000 16.46112 141 GLU A CA 1
ATOM 596 C C . GLU A 1 81 ? -11.14617 -10.25649 20.22980 1.000 15.15745 141 GLU A C 1
ATOM 597 O O . GLU A 1 81 ? -10.35437 -10.64378 21.09147 1.000 17.69204 141 GLU A O 1
ATOM 603 N N . GLY A 1 82 ? -10.74608 -9.79376 19.05891 1.000 15.14008 142 GLY A N 1
ATOM 604 C CA . GLY A 1 82 ? -9.31916 -9.77803 18.82885 1.000 17.91890 142 GLY A CA 1
ATOM 605 C C . GLY A 1 82 ? -8.94060 -8.93395 17.64188 1.000 17.30271 142 GLY A C 1
ATOM 606 O O . GLY A 1 82 ? -9.78779 -8.48993 16.84883 1.000 17.56532 142 GLY A O 1
ATOM 607 N N . TYR A 1 83 ? -7.62120 -8.75533 17.53717 1.000 16.00206 143 TYR A N 1
ATOM 608 C CA . TYR A 1 83 ? -6.99553 -7.97058 16.48737 1.000 14.95135 143 TYR A CA 1
ATOM 609 C C . TYR A 1 83 ? -5.88388 -8.77719 15.83767 1.000 15.79219 143 TYR A C 1
ATOM 610 O O . TYR A 1 83 ? -5.20984 -9.57960 16.49428 1.000 15.39865 143 TYR A O 1
ATOM 619 N N . VAL A 1 84 ? -5.71718 -8.57681 14.53775 1.000 15.46602 144 VAL A N 1
ATOM 620 C CA . VAL A 1 84 ? -4.70940 -9.25493 13.73841 1.000 15.69244 144 VAL A CA 1
ATOM 621 C C . VAL A 1 84 ? -3.61466 -8.23971 13.44263 1.000 15.72110 144 VAL A C 1
ATOM 622 O O . VAL A 1 84 ? -3.88385 -7.14892 12.91322 1.000 16.92595 144 VAL A O 1
ATOM 626 N N . ILE A 1 85 ? -2.38911 -8.58697 13.83516 1.000 14.00248 145 ILE A N 1
ATOM 627 C CA . ILE A 1 85 ? -1.23980 -7.71053 13.61850 1.000 14.12289 145 ILE A CA 1
ATOM 628 C C . ILE A 1 85 ? -1.04648 -7.51467 12.12891 1.000 16.24172 145 ILE A C 1
ATOM 629 O O . ILE A 1 85 ? -0.97897 -8.48626 11.37109 1.000 15.71275 145 ILE A O 1
ATOM 634 N N . ASN A 1 86 ? -0.96259 -6.25247 11.69983 1.000 15.45150 146 ASN A N 1
ATOM 635 C CA . ASN A 1 86 ? -0.68312 -5.95386 10.30653 1.000 15.51428 146 ASN A CA 1
ATOM 636 C C . ASN A 1 86 ? 0.56151 -5.09800 10.10654 1.000 13.46649 146 ASN A C 1
ATOM 637 O O . ASN A 1 86 ? 0.86219 -4.74022 8.95557 1.000 15.66803 146 ASN A O 1
ATOM 642 N N . TYR A 1 87 ? 1.28506 -4.77337 11.18291 1.000 14.13917 147 TYR A N 1
ATOM 643 C CA . TYR A 1 87 ? 2.55800 -4.05538 11.17162 1.000 14.80557 147 TYR A CA 1
ATOM 644 C C . TYR A 1 87 ? 2.38192 -2.56524 10.88908 1.000 14.82300 147 TYR A C 1
ATOM 645 O O . TYR A 1 87 ? 3.35632 -1.81036 11.00353 1.000 16.00763 147 TYR A O 1
ATOM 654 N N . ASN A 1 88 ? 1.16726 -2.10418 10.55021 1.000 15.15315 148 ASN A N 1
ATOM 655 C CA . ASN A 1 88 ? 0.90977 -0.72290 10.15888 1.000 13.76067 148 ASN A CA 1
ATOM 656 C C . ASN A 1 88 ? 0.08857 -0.10405 11.27468 1.000 14.60674 148 ASN A C 1
ATOM 657 O O . ASN A 1 88 ? 0.66322 0.34522 12.28675 1.000 15.29005 148 ASN A O 1
ATOM 662 N N . GLN A 1 89 ? -1.24688 -0.07344 11.17373 1.000 15.30989 149 GLN A N 1
ATOM 663 C CA . GLN A 1 89 ? -2.05594 0.45566 12.26627 1.000 15.26672 149 GLN A CA 1
ATOM 664 C C . GLN A 1 89 ? -1.93523 -0.40873 13.51741 1.000 15.20845 149 GLN A C 1
ATOM 665 O O . GLN A 1 89 ? -2.02957 0.10805 14.63651 1.000 15.31089 149 GLN A O 1
ATOM 671 N N . PHE A 1 90 ? -1.75783 -1.72719 13.33949 1.000 15.14354 150 PHE A N 1
ATOM 672 C CA . PHE A 1 90 ? -1.64957 -2.69180 14.43971 1.000 15.03228 150 PHE A CA 1
ATOM 673 C C . PHE A 1 90 ? -0.29665 -3.39250 14.37224 1.000 15.75107 150 PHE A C 1
ATOM 674 O O . PHE A 1 90 ? -0.19124 -4.51735 13.85689 1.000 14.79100 150 PHE A O 1
ATOM 682 N N . PRO A 1 91 ? 0.75533 -2.76547 14.89337 1.000 14.79955 151 PRO A N 1
ATOM 683 C CA . PRO A 1 91 ? 2.09913 -3.36103 14.86569 1.000 13.99806 151 PRO A CA 1
ATOM 684 C C . PRO A 1 91 ? 2.26324 -4.40772 15.96884 1.000 15.09642 151 PRO A C 1
ATOM 685 O O . PRO A 1 91 ? 1.39124 -4.60308 16.82083 1.000 15.17147 151 PRO A O 1
ATOM 689 N N . LEU A 1 92 ? 3.43794 -5.05524 15.97676 1.000 13.57101 152 LEU A N 1
ATOM 690 C CA . LEU A 1 92 ? 3.63696 -6.12960 16.94952 1.000 14.16462 152 LEU A CA 1
ATOM 691 C C . LEU A 1 92 ? 3.64284 -5.60178 18.37729 1.000 14.85672 152 LEU A C 1
ATOM 692 O O . LEU A 1 92 ? 3.23240 -6.31164 19.29878 1.000 16.00198 152 LEU A O 1
ATOM 697 N N . CYS A 1 93 ? 4.10131 -4.37471 18.59218 1.000 16.29339 153 CYS A N 1
ATOM 698 C CA . CYS A 1 93 ? 4.15725 -3.79724 19.93033 1.000 17.35189 153 CYS A CA 1
ATOM 699 C C . CYS A 1 93 ? 2.87740 -3.02102 20.22498 1.000 15.88267 153 CYS A C 1
ATOM 700 O O . CYS A 1 93 ? 2.59831 -1.99725 19.58450 1.000 16.83671 153 CYS A O 1
ATOM 703 N N A SER A 1 94 ? 2.13510 -3.50407 21.23426 0.532 19.07510 154 SER A N 1
ATOM 704 N N B SER A 1 94 ? 2.08856 -3.48889 21.19187 0.468 15.41770 154 SER A N 1
ATOM 705 C CA A SER A 1 94 ? 0.82940 -2.95956 21.60079 0.532 14.90151 154 SER A CA 1
ATOM 706 C CA B SER A 1 94 ? 0.78290 -2.87207 21.41206 0.468 21.00915 154 SER A CA 1
ATOM 707 C C A SER A 1 94 ? 0.89686 -1.48330 21.94957 0.532 17.42207 154 SER A C 1
ATOM 708 C C B SER A 1 94 ? 0.86503 -1.45702 21.98226 0.468 19.00842 154 SER A C 1
ATOM 709 O O A SER A 1 94 ? -0.05918 -0.74030 21.68738 0.532 17.63859 154 SER A O 1
ATOM 710 O O B SER A 1 94 ? -0.12776 -0.72569 21.90960 0.468 23.00629 154 SER A O 1
ATOM 715 N N . LEU A 1 95 ? 2.00974 -1.03903 22.53319 1.000 19.86799 155 LEU A N 1
ATOM 716 C CA . LEU A 1 95 ? 2.14106 0.36476 22.90677 1.000 17.11913 155 LEU A CA 1
ATOM 717 C C . LEU A 1 95 ? 2.01947 1.28459 21.70452 1.000 17.36744 155 LEU A C 1
ATOM 718 O O . LEU A 1 95 ? 1.76726 2.48386 21.87799 1.000 19.98269 155 LEU A O 1
ATOM 723 N N . HIS A 1 96 ? 2.19720 0.75647 20.50336 1.000 16.05656 156 HIS A N 1
ATOM 724 C CA . HIS A 1 96 ? 2.11568 1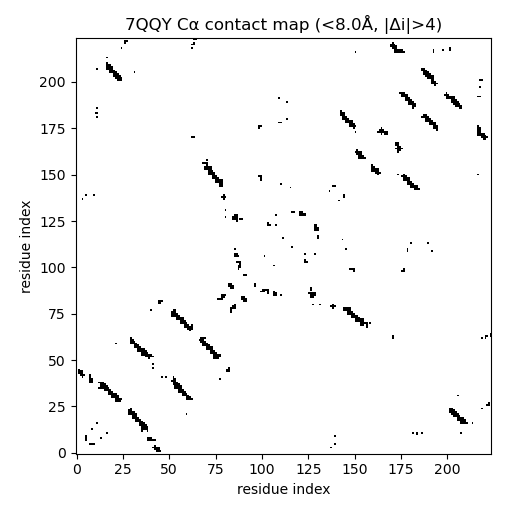.52428 19.27155 1.000 16.33135 156 HIS A CA 1
ATOM 725 C C . HIS A 1 96 ? 0.82432 1.28020 18.50971 1.000 16.64798 156 HIS A C 1
ATOM 726 O O . HIS A 1 96 ? 0.68166 1.75416 17.38118 1.000 17.93116 156 HIS A O 1
ATOM 733 N N . TRP A 1 97 ? -0.13424 0.58389 19.12731 1.000 17.42165 157 TRP A N 1
ATOM 734 C CA . TRP A 1 97 ? -1.49269 0.53052 18.63322 1.000 17.63472 157 TRP A CA 1
ATOM 735 C C . TRP A 1 97 ? -2.14525 1.89891 18.82917 1.000 18.27974 157 TRP A C 1
ATOM 736 O O . TRP A 1 97 ? -1.62760 2.73801 19.56361 1.000 19.83310 157 TRP A O 1
ATOM 747 N N . PRO A 1 98 ? -3.29465 2.14542 18.19718 1.000 18.77861 158 PRO A N 1
ATOM 748 C CA . PRO A 1 98 ? -3.98629 3.42720 18.40142 1.000 19.59691 158 PRO A CA 1
ATOM 749 C C . PRO A 1 98 ? -4.24225 3.68774 19.87927 1.000 20.16504 158 PRO A C 1
ATOM 750 O O . PRO A 1 98 ? -4.58745 2.77723 20.64146 1.000 20.54688 158 PRO A O 1
ATOM 754 N N . ALA A 1 99 ? -4.06135 4.95118 20.27905 1.000 22.20100 159 ALA A N 1
ATOM 755 C CA . ALA A 1 99 ? -4.15134 5.34650 21.68811 1.000 26.53259 159 ALA A CA 1
ATOM 756 C C . ALA A 1 99 ? -5.61935 5.51933 22.08114 1.000 28.51388 159 ALA A C 1
ATOM 757 O O . ALA A 1 99 ? -6.13037 6.62916 22.25215 1.000 28.82932 159 ALA A O 1
ATOM 759 N N . GLU A 1 100 ? -6.29798 4.37933 22.22858 1.000 27.96457 160 GLU A N 1
ATOM 760 C CA . GLU A 1 100 ? -7.73934 4.31937 22.43071 1.000 22.46142 160 GLU A CA 1
ATOM 761 C C . GLU A 1 100 ? -8.06554 3.38391 23.58472 1.000 30.83321 160 GLU A C 1
ATOM 762 O O . GLU A 1 100 ? -7.50813 2.28812 23.67897 1.000 25.92909 160 GLU A O 1
ATOM 768 N N . GLU A 1 101 ? -9.00345 3.80604 24.44035 1.000 27.67893 161 GLU A N 1
ATOM 769 C CA . GLU A 1 101 ? -9.31044 3.04284 25.65009 1.000 28.54785 161 GLU A CA 1
ATOM 770 C C . GLU A 1 101 ? -9.86458 1.65653 25.34174 1.000 23.06309 161 GLU A C 1
ATOM 771 O O . GLU A 1 101 ? -9.65501 0.71806 26.12112 1.000 26.23560 161 GLU A O 1
ATOM 773 N N . THR A 1 102 ? -10.57533 1.49898 24.22588 1.000 22.68367 162 THR A N 1
ATOM 774 C CA . THR A 1 102 ? -11.10699 0.18999 23.86602 1.000 26.48874 162 THR A CA 1
ATOM 775 C C . THR A 1 102 ? -10.00338 -0.84895 23.66704 1.000 25.61196 162 THR A C 1
ATOM 776 O O . THR A 1 102 ? -10.27721 -2.05647 23.72218 1.000 24.79744 162 THR A O 1
ATOM 780 N N . LEU A 1 103 ? -8.76493 -0.40873 23.43733 1.000 21.42580 163 LEU A N 1
ATOM 781 C CA . LEU A 1 103 ? -7.64276 -1.31039 23.23420 1.000 17.91376 163 LEU A CA 1
ATOM 782 C C . LEU A 1 103 ? -6.82400 -1.55212 24.49529 1.000 19.04783 163 LEU A C 1
ATOM 783 O O . LEU A 1 103 ? -5.88454 -2.35111 24.45412 1.000 19.12888 163 LEU A O 1
ATOM 788 N N . ASP A 1 104 ? -7.15437 -0.90427 25.61120 1.000 19.60653 164 ASP A N 1
ATOM 789 C CA . ASP A 1 104 ? -6.42307 -1.14337 26.85253 1.000 20.76283 164 ASP A CA 1
ATOM 790 C C . ASP A 1 104 ? -6.25806 -2.61805 27.21449 1.000 18.47797 164 ASP A C 1
ATOM 791 O O . ASP A 1 104 ? -5.17750 -2.98297 27.71181 1.000 20.06693 164 ASP A O 1
ATOM 796 N N . PRO A 1 105 ? -7.25842 -3.49384 27.04659 1.000 18.90098 165 PRO A N 1
ATOM 797 C CA . PRO A 1 105 ? -7.08646 -4.89795 27.46051 1.000 19.50495 165 PRO A CA 1
ATOM 798 C C . PRO A 1 105 ? -6.00891 -5.66123 26.71515 1.000 21.41856 165 PRO A C 1
ATOM 799 O O . PRO A 1 105 ? -5.66520 -6.77761 27.13136 1.000 22.41313 165 PRO A O 1
ATOM 803 N N . TYR A 1 106 ? -5.49318 -5.12692 25.61701 1.000 17.44047 166 TYR A N 1
ATOM 804 C CA . TYR A 1 106 ? -4.46032 -5.77392 24.83216 1.000 19.30360 166 TYR A CA 1
ATOM 805 C C . TYR A 1 106 ? -3.06613 -5.24941 25.12568 1.000 17.97097 166 TYR A C 1
ATOM 806 O O . TYR A 1 106 ? -2.10320 -5.78227 24.57086 1.000 18.21847 166 TYR A O 1
ATOM 815 N N . MET A 1 107 ? -2.94125 -4.19159 25.92683 1.000 17.74197 167 MET A N 1
ATOM 816 C CA . MET A 1 107 ? -1.63054 -3.63624 26.25394 1.000 19.12928 167 MET A CA 1
ATOM 817 C C . MET A 1 107 ? -0.78858 -4.51658 27.15082 1.000 19.33124 167 MET A C 1
ATOM 818 O O . MET A 1 107 ? -1.28733 -5.19020 28.06076 1.000 20.73368 167 MET A O 1
ATOM 823 N N . ALA A 1 108 ? 0.50509 -4.50882 26.84809 1.000 18.61640 168 ALA A N 1
ATOM 824 C CA . ALA A 1 108 ? 1.51198 -5.14242 27.67127 1.000 16.15499 168 ALA A CA 1
ATOM 825 C C . ALA A 1 108 ? 2.80556 -4.36279 27.51964 1.000 20.09032 168 ALA A C 1
ATOM 826 O O . ALA A 1 108 ? 2.96630 -3.54805 26.60247 1.000 19.80245 168 ALA A O 1
ATOM 828 N N . GLN A 1 109 ? 3.73455 -4.62449 28.43124 1.000 18.30387 169 GLN A N 1
ATOM 829 C CA . GLN A 1 109 ? 5.06388 -4.04476 28.30992 1.000 18.06164 169 GLN A CA 1
ATOM 830 C C . GLN A 1 109 ? 5.68127 -4.46135 26.98534 1.000 17.20260 169 GLN A C 1
ATOM 831 O O . GLN A 1 109 ? 5.41244 -5.54958 26.46544 1.000 18.54123 169 GLN A O 1
ATOM 837 N N A ARG A 1 110 ? 6.53253 -3.59649 26.42913 0.611 20.00770 170 ARG A N 1
ATOM 838 N N B ARG A 1 110 ? 6.52711 -3.58034 26.44026 0.389 19.86722 170 ARG A N 1
ATOM 839 C CA A ARG A 1 110 ? 7.142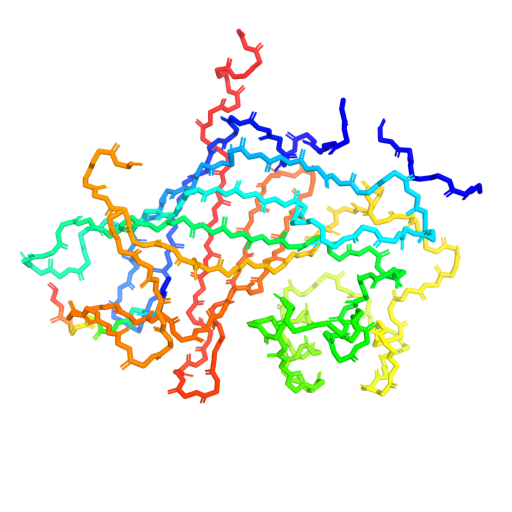42 -3.94937 25.15313 0.611 19.96553 170 ARG A CA 1
ATOM 840 C CA B ARG A 1 110 ? 7.20449 -3.88664 25.18482 0.389 18.71071 170 ARG A CA 1
ATOM 841 C C A ARG A 1 110 ? 7.99001 -5.21249 25.26120 0.611 13.92651 170 ARG A C 1
ATOM 842 C C B ARG A 1 110 ? 7.97619 -5.19708 25.27624 0.389 30.20064 170 ARG A C 1
ATOM 843 O O A ARG A 1 110 ? 8.04326 -6.00030 24.31208 0.611 19.58420 170 ARG A O 1
ATOM 844 O O B ARG A 1 110 ? 7.97237 -5.99361 24.33205 0.389 16.00420 170 ARG A O 1
ATOM 859 N N . GLU A 1 111 ? 8.61673 -5.45062 26.41967 1.000 18.59020 171 GLU A N 1
ATOM 860 C CA . GLU A 1 111 ? 9.39484 -6.67103 26.58999 1.000 18.50321 171 GLU A CA 1
ATOM 861 C C . GLU A 1 111 ? 8.50522 -7.91161 26.57481 1.000 18.09224 171 GLU A C 1
ATOM 862 O O . GLU A 1 111 ? 8.90723 -8.96041 26.05233 1.000 19.59807 171 GLU A O 1
ATOM 868 N N . SER A 1 112 ? 7.29067 -7.80031 27.13018 1.000 17.47370 172 SER A N 1
ATOM 869 C CA . SER A 1 112 ? 6.33880 -8.90866 27.12290 1.000 17.28974 172 SER A CA 1
ATOM 870 C C . SER A 1 112 ? 5.90078 -9.23946 25.70148 1.000 15.87509 172 SER A C 1
ATOM 871 O O . SER A 1 112 ? 5.91746 -10.40551 25.28258 1.000 16.74606 172 SER A O 1
ATOM 874 N N . ASP A 1 113 ? 5.53987 -8.22361 24.92263 1.000 15.49747 173 ASP A N 1
ATOM 875 C CA . ASP A 1 113 ? 5.15644 -8.50024 23.54408 1.000 15.42907 173 ASP A CA 1
ATOM 876 C C . ASP A 1 113 ? 6.32814 -9.09956 22.77696 1.000 15.75237 173 ASP A C 1
ATOM 877 O O . ASP A 1 113 ? 6.16962 -10.08080 22.03943 1.000 17.30413 173 ASP A O 1
ATOM 882 N N . CYS A 1 114 ? 7.51395 -8.47929 22.88989 1.000 15.27193 174 CYS A N 1
ATOM 883 C CA . CYS A 1 114 ? 8.66441 -8.95587 22.12299 1.000 16.49427 174 CYS A CA 1
ATOM 884 C C . CYS A 1 114 ? 8.95887 -10.42317 22.43302 1.000 16.37197 174 CYS A C 1
ATOM 885 O O . CYS A 1 114 ? 9.12373 -11.25711 21.52008 1.000 18.29696 174 CYS A O 1
ATOM 888 N N A SER A 1 115 ? 9.01734 -10.76553 23.72172 0.551 22.56813 175 SER A N 1
ATOM 889 N N C SER A 1 115 ? 9.02273 -10.75225 23.72309 0.449 12.19865 175 SER A N 1
ATOM 890 C CA A SER A 1 115 ? 9.37956 -12.12705 24.09467 0.551 18.74200 175 SER A CA 1
ATOM 891 C CA C SER A 1 115 ? 9.35507 -12.10699 24.14101 0.449 16.88888 175 SER A CA 1
ATOM 892 C C A SER A 1 115 ? 8.32733 -13.13418 23.64309 0.551 16.68539 175 SER A C 1
ATOM 893 C C C SER A 1 115 ? 8.32776 -13.11365 23.63548 0.449 20.32297 175 SER A C 1
ATOM 894 O O A SER A 1 115 ? 8.67106 -14.21326 23.14867 0.551 16.82418 175 SER A O 1
ATOM 895 O O C SER A 1 115 ? 8.68844 -14.16865 23.09984 0.449 19.53584 175 SER A O 1
ATOM 900 N N . HIS A 1 116 ? 7.03424 -12.79690 23.77529 1.000 15.59037 176 HIS A N 1
ATOM 901 C CA . HIS A 1 116 ? 6.01262 -13.76499 23.38945 1.000 15.81519 176 HIS A CA 1
ATOM 902 C C . HIS A 1 116 ? 5.97299 -13.97490 21.88350 1.000 15.39021 176 HIS A C 1
ATOM 903 O O . HIS A 1 116 ? 5.88948 -15.11528 21.42219 1.000 16.65835 176 HIS A O 1
ATOM 910 N N . TRP A 1 117 ? 6.05061 -12.90476 21.08657 1.000 16.54622 177 TRP A N 1
ATOM 911 C CA . TRP A 1 117 ? 6.03678 -13.13098 19.64607 1.000 16.96013 177 TRP A CA 1
ATOM 912 C C . TRP A 1 117 ? 7.25749 -13.92755 19.19934 1.000 17.06370 177 TRP A C 1
ATOM 913 O O . TRP A 1 117 ? 7.15383 -14.82971 18.34866 1.000 17.52148 177 TRP A O 1
ATOM 924 N N . LYS A 1 118 ? 8.42957 -13.60808 19.76236 1.000 16.85546 178 LYS A N 1
ATOM 925 C CA . LYS A 1 118 ? 9.64050 -14.33300 19.38830 1.000 17.47759 178 LYS A CA 1
ATOM 926 C C . LYS A 1 118 ? 9.56357 -15.80014 19.79285 1.000 17.77592 178 LYS A C 1
ATOM 927 O O . LYS A 1 118 ? 10.13104 -16.66158 19.10352 1.000 19.06084 178 LYS A O 1
ATOM 933 N N . ARG A 1 119 ? 8.83614 -16.10478 20.87472 1.000 17.60835 179 ARG A N 1
ATOM 934 C CA . ARG A 1 119 ? 8.74275 -17.48004 21.36495 1.000 19.90531 179 ARG A CA 1
ATOM 935 C C . ARG A 1 119 ? 8.12685 -18.43691 20.34776 1.000 19.50267 179 ARG A C 1
ATOM 936 O O . ARG A 1 119 ? 8.43581 -19.63798 20.36977 1.000 20.42489 179 ARG A O 1
ATOM 944 N N . PHE A 1 120 ? 7.26026 -17.95332 19.45156 1.000 18.03822 180 PHE A N 1
ATOM 945 C CA . PHE A 1 120 ? 6.68160 -18.86136 18.46945 1.000 18.13000 180 PHE A CA 1
ATOM 946 C C . PHE A 1 120 ? 7.73799 -19.39354 17.50971 1.000 18.01188 180 PHE A C 1
ATOM 947 O O . PHE A 1 120 ? 7.52751 -20.44152 16.88327 1.000 20.54360 180 PHE A O 1
ATOM 955 N N . GLY A 1 121 ? 8.84998 -18.68010 17.36244 1.000 18.48816 181 GLY A N 1
ATOM 956 C CA . GLY A 1 121 ? 10.01924 -19.21806 16.69333 1.000 20.88761 181 GLY A CA 1
ATOM 957 C C . GLY A 1 121 ? 10.07955 -19.02792 15.19930 1.000 23.69154 181 GLY A C 1
ATOM 958 O O . GLY A 1 121 ? 10.91148 -19.67311 14.54902 1.000 23.01185 181 GLY A O 1
ATOM 959 N N . HIS A 1 122 ? 9.25264 -18.16011 14.62881 1.000 20.14434 182 HIS A N 1
ATOM 960 C CA . HIS A 1 122 ? 9.16320 -18.04904 13.17746 1.000 20.28157 182 HIS A CA 1
ATOM 961 C C . HIS A 1 122 ? 9.91021 -16.86292 12.58952 1.000 19.91831 182 HIS A C 1
ATOM 962 O O . HIS A 1 122 ? 10.07356 -16.81290 11.36541 1.000 22.05827 182 HIS A O 1
ATOM 969 N N . PHE A 1 123 ? 10.36324 -15.91617 13.40751 1.000 18.55928 183 PHE A N 1
ATOM 970 C CA . PHE A 1 123 ? 11.06471 -14.75901 12.87760 1.000 19.76771 183 PHE A CA 1
ATOM 971 C C . PHE A 1 123 ? 12.51111 -15.10548 12.54488 1.000 21.63184 183 PHE A C 1
ATOM 972 O O . PHE A 1 123 ? 13.08327 -16.07027 13.05992 1.000 23.81355 183 PHE A O 1
ATOM 980 N N . GLY A 1 124 ? 13.10680 -14.29034 11.68097 1.000 22.30108 184 GLY A N 1
ATOM 981 C CA . GLY A 1 124 ? 14.54232 -14.34155 11.48937 1.000 21.84978 184 GLY A CA 1
ATOM 982 C C . GLY A 1 124 ? 15.27402 -13.84741 12.72326 1.000 22.06405 184 GLY A C 1
ATOM 983 O O . GLY A 1 124 ? 14.68946 -13.36765 13.69482 1.000 22.13561 184 GLY A O 1
ATOM 984 N N . SER A 1 125 ? 16.59953 -13.97640 12.69600 1.000 23.18924 185 SER A N 1
ATOM 985 C CA . SER A 1 125 ? 17.40958 -13.53397 13.82083 1.000 22.37756 185 SER A CA 1
ATOM 986 C C . SER A 1 125 ? 17.93845 -12.11869 13.65974 1.000 20.48667 185 SER A C 1
ATOM 987 O O . SER A 1 125 ? 18.49013 -11.57947 14.62066 1.000 26.08425 185 SER A O 1
ATOM 990 N N . ASP A 1 126 ? 17.76707 -11.50983 12.48960 1.000 22.41401 186 ASP A N 1
ATOM 991 C CA . ASP A 1 126 ? 18.34443 -10.20304 12.19763 1.000 23.83525 186 ASP A CA 1
ATOM 992 C C . ASP A 1 126 ? 17.43992 -9.06644 12.67488 1.000 23.93923 186 ASP A C 1
ATOM 993 O O . ASP A 1 126 ? 16.21567 -9.20947 12.77803 1.000 24.48353 186 ASP A O 1
ATOM 998 N N . ASN A 1 127 ? 18.06458 -7.92382 12.96282 1.000 22.43562 187 ASN A N 1
ATOM 999 C CA . ASN A 1 127 ? 17.40815 -6.61808 13.09295 1.000 23.20305 187 ASN A CA 1
ATOM 1000 C C . ASN A 1 127 ? 16.51578 -6.48049 14.31979 1.000 20.81342 187 ASN A C 1
ATOM 1001 O O . ASN A 1 127 ? 15.71562 -5.54224 14.38481 1.000 22.59111 187 ASN A O 1
ATOM 1006 N N . TRP A 1 128 ? 16.62131 -7.35967 15.31086 1.000 19.73598 188 TRP A N 1
ATOM 1007 C CA . TRP A 1 128 ? 15.77933 -7.22077 16.49372 1.000 20.32830 188 TRP A CA 1
ATOM 1008 C C . TRP A 1 128 ? 16.09457 -5.92961 17.23074 1.000 21.83515 188 TRP A C 1
ATOM 1009 O O . TRP A 1 128 ? 17.26423 -5.58078 17.44279 1.000 25.28629 188 TRP A O 1
ATOM 1020 N N . SER A 1 129 ? 15.03862 -5.21492 17.61479 1.000 21.19694 189 SER A N 1
ATOM 1021 C CA . SER A 1 129 ? 15.16628 -3.99028 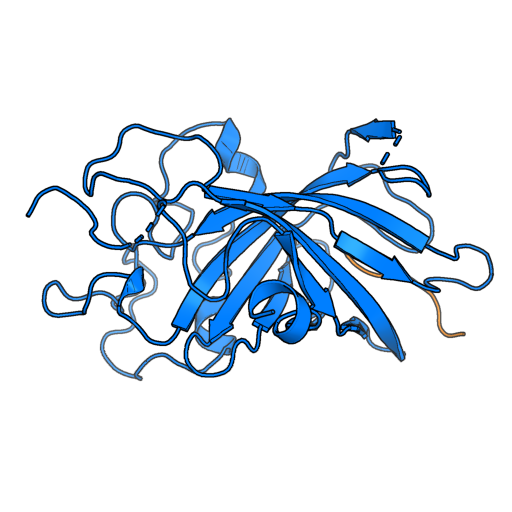18.39778 1.000 24.74928 189 SER A CA 1
ATOM 1022 C C . SER A 1 129 ? 13.98044 -3.89041 19.34066 1.000 24.71992 189 SER A C 1
ATOM 1023 O O . SER A 1 129 ? 12.83012 -3.82512 18.89511 1.000 24.06306 189 SER A O 1
ATOM 1026 N N . LEU A 1 130 ? 14.25749 -3.84682 20.63585 1.000 21.12144 190 LEU A N 1
ATOM 1027 C CA . LEU A 1 130 ? 13.18775 -3.78595 21.61905 1.000 20.64312 190 LEU A CA 1
ATOM 1028 C C . LEU A 1 130 ? 12.34898 -2.51975 21.48731 1.000 22.50661 190 LEU A C 1
ATOM 1029 O O . LEU A 1 130 ? 11.16218 -2.52834 21.83794 1.000 23.51136 190 LEU A O 1
ATOM 1034 N N . THR A 1 131 ? 12.93023 -1.43263 20.97393 1.000 19.70798 191 THR A N 1
ATOM 1035 C CA . THR A 1 131 ? 12.30418 -0.11729 21.00920 1.000 18.70917 191 THR A CA 1
ATOM 1036 C C . THR A 1 131 ? 11.67725 0.29116 19.68392 1.000 20.97568 191 THR A C 1
ATOM 1037 O O . THR A 1 131 ? 11.27361 1.44688 19.54021 1.000 24.10904 191 THR A O 1
ATOM 1041 N N . GLU A 1 132 ? 11.59772 -0.60719 18.71459 1.000 16.73340 192 GLU A N 1
ATOM 1042 C CA . GLU A 1 132 ? 10.92111 -0.32817 17.45521 1.000 16.41123 192 GLU A CA 1
ATOM 1043 C C . GLU A 1 132 ? 9.53517 -0.96772 17.49463 1.000 15.75159 192 GLU A C 1
ATOM 1044 O O . GLU A 1 132 ? 9.33791 -2.00269 18.13847 1.000 17.14109 192 GLU A O 1
ATOM 1050 N N . ARG A 1 133 ? 8.57095 -0.36411 16.78111 1.000 15.48930 193 ARG A N 1
ATOM 1051 C CA . ARG A 1 133 ? 7.16612 -0.75731 16.94481 1.000 15.30992 193 ARG A CA 1
ATOM 1052 C C . ARG A 1 133 ? 6.86624 -2.16638 16.43655 1.000 15.62575 193 ARG A C 1
ATOM 1053 O O . ARG A 1 133 ? 5.88395 -2.77279 16.88582 1.000 15.11361 193 ARG A O 1
ATOM 1061 N N . ASN A 1 134 ? 7.64670 -2.67769 15.48459 1.000 14.37190 194 ASN A N 1
ATOM 1062 C CA . ASN A 1 134 ? 7.55132 -4.06430 15.04050 1.000 15.66600 194 ASN A CA 1
ATOM 1063 C C . ASN A 1 134 ? 8.79438 -4.85313 15.41259 1.000 14.20121 194 ASN A C 1
ATOM 1064 O O . ASN A 1 134 ? 9.07218 -5.89615 14.80566 1.000 15.36949 194 ASN A O 1
ATOM 1069 N N . PHE A 1 135 ? 9.53705 -4.37724 16.40930 1.000 15.47389 195 PHE A N 1
ATOM 1070 C CA . PHE A 1 135 ? 10.73815 -5.04209 16.91268 1.000 15.17499 195 PHE A CA 1
ATOM 1071 C C . PHE A 1 135 ? 11.76934 -5.26380 15.81227 1.000 17.72909 195 PHE A C 1
ATOM 1072 O O . PHE A 1 135 ? 12.58172 -6.19133 15.88465 1.000 18.54122 195 PHE A O 1
ATOM 1080 N N . GLY A 1 136 ? 11.74987 -4.40780 14.79346 1.000 15.16671 196 GLY A N 1
ATOM 1081 C CA . GLY A 1 136 ? 12.65513 -4.51455 13.67576 1.000 17.88344 196 GLY A CA 1
ATOM 1082 C C . GLY A 1 136 ? 12.27983 -5.55056 12.64418 1.000 19.19077 196 GLY A C 1
ATOM 1083 O O . GLY A 1 136 ? 13.04022 -5.74330 11.68413 1.000 19.62743 196 GLY A O 1
ATOM 1084 N N . GLN A 1 137 ? 11.13095 -6.21335 12.78819 1.000 16.85793 197 GLN A N 1
ATOM 1085 C CA . GLN A 1 137 ? 10.80174 -7.38725 11.98372 1.000 16.99208 197 GLN A CA 1
ATOM 1086 C C . GLN A 1 137 ? 9.96292 -7.09832 10.74629 1.000 18.97431 197 GLN A C 1
ATOM 1087 O O . GLN A 1 137 ? 9.68692 -8.02738 9.98648 1.000 21.65715 197 GLN A O 1
ATOM 1093 N N . TYR A 1 138 ? 9.57576 -5.85267 10.49247 1.000 17.93211 198 TYR A N 1
ATOM 1094 C CA . TYR A 1 138 ? 8.79164 -5.52461 9.30665 1.000 17.52347 198 TYR A CA 1
ATOM 1095 C C . TYR A 1 138 ? 9.55356 -4.53934 8.44462 1.000 19.59024 198 TYR A C 1
ATOM 1096 O O . TYR A 1 138 ? 9.79327 -3.40410 8.86883 1.000 19.58813 198 TYR A O 1
ATOM 1105 N N . ASN A 1 139 ? 9.90068 -4.98063 7.23641 1.000 22.94778 199 ASN A N 1
ATOM 1106 C CA . ASN A 1 139 ? 10.55247 -4.17007 6.22174 1.000 25.96162 199 ASN A CA 1
ATOM 1107 C C . ASN A 1 139 ? 9.55939 -3.89289 5.10398 1.000 21.11483 199 ASN A C 1
ATOM 1108 O O . ASN A 1 139 ? 8.64928 -4.67819 4.85011 1.000 24.95184 199 ASN A O 1
ATOM 1113 N N . HIS A 1 140 ? 9.70600 -2.74958 4.45506 1.000 23.93580 200 HIS A N 1
ATOM 1114 C CA . HIS A 1 140 ? 8.72311 -2.42660 3.43126 1.000 27.97779 200 HIS A CA 1
ATOM 1115 C C . HIS A 1 140 ? 8.75570 -3.39477 2.25746 1.000 24.73257 200 HIS A C 1
ATOM 1116 O O . HIS A 1 140 ? 7.75087 -3.51296 1.55180 1.000 27.21211 200 HIS A O 1
ATOM 1123 N N . GLU A 1 141 ? 9.86125 -4.11798 2.06620 1.000 27.30221 201 GLU A N 1
ATOM 1124 C CA . GLU A 1 141 ? 9.88181 -5.22984 1.12486 1.000 30.20812 201 GLU A CA 1
ATOM 1125 C C . GLU A 1 141 ? 9.32822 -6.52883 1.70996 1.000 33.76625 201 GLU A C 1
ATOM 1126 O O . GLU A 1 141 ? 9.15334 -7.49152 0.95465 1.000 37.22170 201 GLU A O 1
ATOM 1128 N N . SER A 1 142 ? 9.06184 -6.59607 3.01973 1.000 26.41304 202 SER A N 1
ATOM 1129 C CA . SER A 1 142 ? 8.30635 -7.72589 3.55045 1.000 24.43364 202 SER A CA 1
ATOM 1130 C C . SER A 1 142 ? 6.95504 -7.77114 2.85288 1.000 24.31829 202 SER A C 1
ATOM 1131 O O . SER A 1 142 ? 6.40251 -6.74289 2.44545 1.000 27.14794 202 SER A O 1
ATOM 1134 N N . ALA A 1 143 ? 6.41556 -8.97267 2.71004 1.000 23.01309 203 ALA A N 1
ATOM 1135 C CA . ALA A 1 143 ? 5.06339 -9.09556 2.20069 1.000 22.12292 203 ALA A CA 1
ATOM 1136 C C . ALA A 1 143 ? 4.08968 -8.50123 3.20906 1.000 19.38282 203 ALA A C 1
ATOM 1137 O O . ALA A 1 143 ? 4.35961 -8.47152 4.41175 1.000 20.21379 203 ALA A O 1
ATOM 1139 N N . GLU A 1 144 ? 2.95883 -8.01659 2.70421 1.000 21.02764 204 GLU A N 1
ATOM 1140 C CA . GLU A 1 144 ? 1.90530 -7.55359 3.60379 1.000 18.93257 204 GLU A CA 1
ATOM 1141 C C . GLU A 1 144 ? 1.42892 -8.72340 4.46919 1.000 18.52530 204 GLU A C 1
ATOM 1142 O O . GLU A 1 144 ? 1.62775 -9.89770 4.14340 1.000 19.43775 204 GLU A O 1
ATOM 1148 N N . PHE A 1 145 ? 0.79559 -8.39513 5.59344 1.000 19.23145 205 PHE A N 1
ATOM 1149 C CA . PHE A 1 145 ? 0.63688 -9.37930 6.66353 1.000 18.55120 205 PHE A CA 1
ATOM 1150 C C . PHE A 1 145 ? -0.08565 -10.64187 6.20313 1.000 19.35920 205 PHE A C 1
ATOM 1151 O O . PHE A 1 145 ? 0.29289 -11.75721 6.59091 1.000 19.85410 205 PHE A O 1
ATOM 1159 N N . MET A 1 146 ? -1.12123 -10.49875 5.38249 1.000 17.72470 206 MET A N 1
ATOM 1160 C CA . MET A 1 146 ? -1.91708 -11.64850 4.97572 1.000 19.07698 206 MET A CA 1
ATOM 1161 C C . MET A 1 146 ? -1.21432 -12.51129 3.94661 1.000 19.70248 206 MET A C 1
ATOM 1162 O O . MET A 1 146 ? -1.67557 -13.62714 3.68403 1.000 21.16123 206 MET A O 1
ATOM 1167 N N . ASN A 1 147 ? -0.12379 -12.03138 3.35936 1.000 20.52684 207 ASN A N 1
ATOM 1168 C CA . ASN A 1 147 ? 0.64853 -12.79244 2.39304 1.000 21.04216 207 ASN A CA 1
ATOM 1169 C C . ASN A 1 147 ? 1.85949 -13.47766 3.01201 1.000 23.61800 207 ASN A C 1
ATOM 1170 O O . ASN A 1 147 ? 2.60984 -14.14954 2.29575 1.000 25.75009 207 ASN A O 1
ATOM 1175 N N . GLN A 1 148 ? 2.07312 -13.33032 4.31656 1.000 20.38270 208 GLN A N 1
ATOM 1176 C CA . GLN A 1 148 ? 3.11673 -14.05645 5.02136 1.000 19.51577 208 GLN A CA 1
ATOM 1177 C C . GLN A 1 148 ? 2.57144 -15.38222 5.54695 1.000 19.90326 208 GLN A C 1
ATOM 1178 O O . GLN A 1 148 ? 1.36619 -15.55298 5.72909 1.000 21.71947 208 GLN A O 1
ATOM 1184 N N . ARG A 1 149 ? 3.47970 -16.33260 5.78551 1.000 19.69242 209 ARG A N 1
ATOM 1185 C CA . ARG A 1 149 ? 3.04729 -17.65239 6.23145 1.000 18.95746 209 ARG A CA 1
ATOM 1186 C C . ARG A 1 149 ? 2.39122 -17.57697 7.60071 1.000 19.98199 209 ARG A C 1
ATOM 1187 O O . ARG A 1 149 ? 1.36951 -18.22753 7.84490 1.000 19.57833 209 ARG A O 1
ATOM 1195 N N . TYR A 1 150 ? 2.96207 -16.79590 8.50841 1.000 16.99993 210 TYR A N 1
ATOM 1196 C CA . TYR A 1 150 ? 2.48944 -16.75683 9.88307 1.000 19.73769 210 TYR A CA 1
ATOM 1197 C C . TYR A 1 150 ? 1.75695 -15.45506 10.16099 1.000 17.69005 210 TYR A C 1
ATOM 1198 O O . TYR A 1 150 ? 2.25574 -14.36478 9.84354 1.000 19.31028 210 TYR A O 1
ATOM 1207 N N . ILE A 1 151 ? 0.59730 -15.58384 10.78868 1.000 16.30605 211 ILE A N 1
ATOM 1208 C CA . ILE A 1 151 ? -0.26691 -14.47959 11.18284 1.000 15.30323 211 ILE A CA 1
ATOM 1209 C C . ILE A 1 151 ? -0.23246 -14.40502 12.69689 1.000 17.31962 211 ILE A C 1
ATOM 1210 O O . ILE A 1 151 ? -0.32346 -15.43702 13.37091 1.000 17.13398 211 ILE A O 1
ATOM 1215 N N . TYR A 1 152 ? -0.13770 -13.19171 13.22499 1.000 16.28706 212 TYR A N 1
ATOM 1216 C CA . TYR A 1 152 ? -0.10228 -12.94461 14.65789 1.000 15.69647 212 TYR A CA 1
ATOM 1217 C C . TYR A 1 152 ? -1.37393 -12.21704 15.07333 1.000 14.58049 212 TYR A C 1
ATOM 1218 O O . TYR A 1 152 ? -1.86441 -11.35159 14.34838 1.000 15.79646 212 TYR A O 1
ATOM 1227 N N . LEU A 1 153 ? -1.92811 -12.59748 16.22019 1.000 13.54754 213 LEU A N 1
ATOM 1228 C CA . LEU A 1 153 ? -3.19605 -12.04041 16.67070 1.000 15.04844 213 LEU A CA 1
ATOM 1229 C C . LEU A 1 153 ? -3.14775 -11.94718 18.18000 1.000 15.49381 213 LEU A C 1
ATOM 1230 O O . LEU A 1 153 ? -2.40322 -12.68012 18.83616 1.000 14.36425 213 LEU A O 1
ATOM 1235 N N . LYS A 1 154 ? -3.94994 -11.04193 18.73609 1.000 15.73694 214 LYS A N 1
ATOM 1236 C CA . LYS A 1 154 ? -4.26309 -11.07837 20.15600 1.000 15.80258 214 LYS A CA 1
ATOM 1237 C C . LYS A 1 154 ? -5.75816 -11.26764 20.34309 1.000 14.47059 214 LYS A C 1
ATOM 1238 O O . LYS A 1 154 ? -6.56461 -10.65769 19.62273 1.000 16.42304 214 LYS A O 1
ATOM 1244 N N . TRP A 1 155 ? -6.11626 -12.11887 21.30032 1.000 14.51877 215 TRP A N 1
ATOM 1245 C CA . TRP A 1 155 ? -7.51643 -12.39150 21.63201 1.000 14.94520 215 TRP A CA 1
ATOM 1246 C C . TRP A 1 155 ? -7.77539 -12.04053 23.08931 1.000 15.46609 215 TRP A C 1
ATOM 1247 O O . TRP A 1 155 ? -7.02459 -12.46216 23.96731 1.000 16.76679 215 TRP A O 1
ATOM 1258 N N . LYS A 1 156 ? -8.85151 -11.30365 23.35827 1.000 16.81407 216 LYS A N 1
ATOM 1259 C CA . LYS A 1 156 ? -9.26389 -10.95068 24.71370 1.000 16.30551 216 LYS A CA 1
ATOM 1260 C C . LYS A 1 156 ? -10.68324 -11.45036 24.94585 1.000 15.74409 216 LYS A C 1
ATOM 1261 O O . LYS A 1 156 ? -11.60755 -11.08178 24.20592 1.000 16.04962 216 LYS A O 1
ATOM 1267 N N . GLU A 1 157 ? -10.84542 -12.28373 25.95890 1.000 15.62916 217 GLU A N 1
ATOM 1268 C CA . GLU A 1 157 ? -12.16412 -12.76309 26.34856 1.000 15.80489 217 GLU A CA 1
ATOM 1269 C C . GLU A 1 157 ? -12.92635 -11.66530 27.07856 1.000 16.82012 217 GLU A C 1
ATOM 1270 O O . GLU A 1 157 ? -12.40363 -11.03378 27.99777 1.000 17.28816 217 GLU A O 1
ATOM 1276 N N . ARG A 1 158 ? -14.16909 -11.43266 26.65122 1.000 16.78470 218 ARG A N 1
ATOM 1277 C CA . ARG A 1 158 ? -14.97049 -10.34755 27.19494 1.000 17.18260 218 ARG A CA 1
ATOM 1278 C C . ARG A 1 158 ? -16.25415 -10.78346 27.87709 1.000 17.20904 218 ARG A C 1
ATOM 1279 O O . ARG A 1 158 ? -16.76031 -10.04339 28.72660 1.000 17.77529 218 ARG A O 1
ATOM 1283 N N . PHE A 1 159 ? -16.79255 -11.94640 27.55246 1.000 16.76611 219 PHE A N 1
ATOM 1284 C CA . PHE A 1 159 ? -18.04302 -12.39732 28.13977 1.000 18.39554 219 PHE A CA 1
ATOM 1285 C C . PHE A 1 159 ? -17.91832 -13.86121 28.50954 1.000 18.12520 219 PHE A C 1
ATOM 1286 O O . PHE A 1 159 ? -17.22565 -14.63487 27.83529 1.000 18.18495 219 PHE A O 1
ATOM 1294 N N . LEU A 1 160 ? -18.59753 -14.23191 29.58787 1.000 19.26816 220 LEU A N 1
ATOM 1295 C CA . LEU A 1 160 ? -18.81777 -15.62012 29.95892 1.000 19.25513 220 LEU A CA 1
ATOM 1296 C C . LEU A 1 160 ? -20.18986 -16.01494 29.44105 1.000 17.80838 220 LEU A C 1
ATOM 1297 O O . LEU A 1 160 ? -21.17682 -15.31368 29.70432 1.000 23.66251 220 LEU A O 1
ATOM 1302 N N . LEU A 1 161 ? -20.25244 -17.09514 28.67845 1.000 18.53426 221 LEU A N 1
ATOM 1303 C CA . LEU A 1 161 ? -21.51019 -17.57335 28.12742 1.000 20.76841 221 LEU A CA 1
ATOM 1304 C C . LEU A 1 161 ? -22.04308 -18.72534 28.96190 1.000 23.05663 221 LEU A C 1
ATOM 1305 O O . LEU A 1 161 ? -21.35856 -19.27644 29.82845 1.000 26.23116 221 LEU A O 1
ATOM 1310 N N . ASP A 1 162 ? -23.29026 -19.09079 28.68474 1.000 27.84610 222 ASP A N 1
ATOM 1311 C CA . ASP A 1 162 ? -23.88504 -20.26262 29.30441 1.000 33.81671 222 ASP A CA 1
ATOM 1312 C C . ASP A 1 162 ? -23.55328 -21.52138 28.50006 1.000 44.58890 222 ASP A C 1
ATOM 1313 O O . ASP A 1 162 ? -22.84007 -21.47646 27.49487 1.000 35.12386 222 ASP A O 1
ATOM 1318 N N . ASP A 1 163 ? -24.07520 -22.66535 28.95316 1.000 70.05765 223 ASP A N 1
ATOM 1319 C CA . ASP A 1 163 ? -23.77504 -23.93449 28.29811 1.000 44.71982 223 ASP A CA 1
ATOM 1320 C C . ASP A 1 163 ? -24.33129 -24.00705 26.88251 1.000 51.28143 223 ASP A C 1
ATOM 1321 O O . ASP A 1 163 ? -23.90956 -24.87351 26.10906 1.000 70.76001 223 ASP A O 1
ATOM 1323 N N . GLU A 1 164 ? -25.26381 -23.12292 26.52724 1.000 50.87694 224 GLU A N 1
ATOM 1324 C CA . GLU A 1 164 ? -25.79785 -23.04127 25.17532 1.000 49.99442 224 GLU A CA 1
ATOM 1325 C C . GLU A 1 164 ? -25.20742 -21.87755 24.38474 1.000 60.23945 224 GLU A C 1
ATOM 1326 O O . GLU A 1 164 ? -25.76670 -21.48903 23.35377 1.000 37.82756 224 GLU A O 1
ATOM 1328 N N . GLU A 1 165 ? -24.09019 -21.31967 24.84615 1.000 35.18812 225 GLU A N 1
ATOM 1329 C CA . GLU A 1 165 ? -23.43178 -20.20115 24.17702 1.000 34.67330 225 GLU A CA 1
ATOM 1330 C C . GLU A 1 165 ? -24.36464 -19.00654 23.99682 1.000 31.16068 225 GLU A C 1
ATOM 1331 O O . GLU A 1 165 ? -24.03224 -18.05469 23.29102 1.000 38.89677 225 GLU A O 1
ATOM 1337 N N . ASN A 1 168 ? -24.16525 -14.29757 29.15815 1.000 34.17660 228 ASN A N 1
ATOM 1338 C CA . ASN A 1 168 ? -24.52421 -14.41294 30.56382 1.000 36.85477 228 ASN A CA 1
ATOM 1339 C C . ASN A 1 168 ? -23.93058 -13.26122 31.36844 1.000 44.02374 228 ASN A C 1
ATOM 1340 O O . ASN A 1 168 ? -24.65873 -12.40504 31.86264 1.000 36.83275 228 ASN A O 1
ATOM 1342 N N . LEU A 1 169 ? -22.60459 -13.24109 31.49522 1.000 32.49233 229 LEU A N 1
ATOM 1343 C CA . LEU A 1 169 ? -21.91327 -12.24341 32.30012 1.000 25.38138 229 LEU A CA 1
ATOM 1344 C C . LEU A 1 169 ? -20.82819 -11.55705 31.48336 1.000 23.34050 229 LEU A C 1
ATOM 1345 O O . LEU A 1 169 ? -20.18553 -12.17502 30.63233 1.000 23.38948 229 LEU A O 1
ATOM 1350 N N . MET A 1 170 ? -20.61689 -10.27609 31.76292 1.000 21.20461 230 MET A N 1
ATOM 1351 C CA . MET A 1 170 ? -19.44552 -9.56769 31.27262 1.000 19.11630 230 MET A CA 1
ATOM 1352 C C . MET A 1 170 ? -18.26754 -9.85699 32.18111 1.000 23.10194 230 MET A C 1
ATOM 1353 O O . MET A 1 170 ? -18.37923 -9.76289 33.40819 1.000 24.74388 230 MET A O 1
ATOM 1358 N N . LEU A 1 171 ? -17.13206 -10.18594 31.57857 1.000 20.14791 231 LEU A N 1
ATOM 1359 C CA . LEU A 1 171 ? -15.95181 -10.47553 32.36648 1.000 19.48940 231 LEU A CA 1
ATOM 1360 C C . LEU A 1 171 ? -15.27353 -9.19173 32.82977 1.000 20.20895 231 LEU A C 1
ATOM 1361 O O . LEU A 1 171 ? -15.42455 -8.11890 32.23042 1.000 21.91134 231 LEU A O 1
ATOM 1366 N N . ASP A 1 172 ? -14.50510 -9.31940 33.90846 1.000 20.58088 232 ASP A N 1
ATOM 1367 C CA . ASP A 1 172 ? -13.59294 -8.27378 34.33641 1.000 20.75577 232 ASP A CA 1
ATOM 1368 C C . ASP A 1 172 ? -12.36404 -8.92900 34.93933 1.000 20.32838 232 ASP A C 1
ATOM 1369 O O . ASP A 1 172 ? -12.37291 -10.10692 35.31128 1.000 22.82760 232 ASP A O 1
ATOM 1374 N N . ASP A 1 173 ? -11.30295 -8.14855 35.05508 1.000 21.65879 233 ASP A N 1
ATOM 1375 C CA . ASP A 1 173 ? -10.02491 -8.72673 35.41554 1.000 22.22302 233 ASP A CA 1
ATOM 1376 C C . ASP A 1 173 ? -9.94791 -9.10932 36.88653 1.000 22.66313 233 ASP A C 1
ATOM 1377 O O . ASP A 1 173 ? -9.02983 -9.84314 37.26374 1.000 31.87935 233 ASP A O 1
ATOM 1382 N N . ASN A 1 174 ? -10.89904 -8.67579 37.71881 1.000 19.92518 234 ASN A N 1
ATOM 1383 C CA . ASN A 1 174 ? -10.79538 -8.86442 39.16145 1.000 21.33293 234 ASN A CA 1
ATOM 1384 C C . ASN A 1 174 ? -11.82588 -9.82231 39.74069 1.000 21.00193 234 ASN A C 1
ATOM 1385 O O . ASN A 1 174 ? -11.92836 -9.93359 40.97010 1.000 23.35836 234 ASN A O 1
ATOM 1390 N N . HIS A 1 175 ? -12.57557 -10.52091 38.89789 1.000 17.34609 235 HIS A N 1
ATOM 1391 C CA . HIS A 1 175 ? -13.54122 -11.50972 39.35379 1.000 17.18431 235 HIS A CA 1
ATOM 1392 C C . HIS A 1 175 ? -13.34627 -12.74829 38.50382 1.000 19.15159 235 HIS A C 1
ATOM 1393 O O . HIS A 1 175 ? -13.00518 -12.65308 37.32857 1.000 18.95066 235 HIS A O 1
ATOM 1400 N N . HIS A 1 176 ? -13.53919 -13.91530 39.11210 1.000 17.66734 236 HIS A N 1
ATOM 1401 C CA . HIS A 1 176 ? -13.13789 -15.13961 38.43704 1.000 17.09954 236 HIS A CA 1
ATOM 1402 C C . HIS A 1 176 ? -13.97524 -16.31257 38.91128 1.000 17.82190 236 HIS A C 1
ATOM 1403 O O . HIS A 1 176 ? -14.74704 -16.20699 39.85715 1.000 17.83244 236 HIS A O 1
ATOM 1410 N N . LEU A 1 177 ? -13.79122 -17.44327 38.24310 1.000 17.05293 237 LEU A N 1
ATOM 1411 C CA . LEU A 1 177 ? -14.37270 -18.71932 38.62745 1.000 16.27357 237 LEU A CA 1
ATOM 1412 C C . LEU A 1 177 ? -13.35568 -19.51733 39.41481 1.000 19.14655 237 LEU A C 1
ATOM 1413 O O . LEU A 1 177 ? -12.14996 -19.24981 39.38368 1.000 21.07913 237 LEU A O 1
ATOM 1418 N N . GLU A 1 178 ? -13.85971 -20.53106 40.10578 1.000 18.86361 238 GLU A N 1
ATOM 1419 C CA . GLU A 1 178 ? -13.01056 -21.53201 40.73865 1.000 19.50313 238 GLU A CA 1
ATOM 1420 C C . GLU A 1 178 ? -12.48086 -22.44832 39.64170 1.000 22.28785 238 GLU A C 1
ATOM 1421 O O . GLU A 1 178 ? -13.17509 -23.35062 39.16265 1.000 26.60539 238 GLU A O 1
ATOM 1427 N N . GLY A 1 179 ? -11.24006 -22.22580 39.25299 1.000 21.24646 239 GLY A N 1
ATOM 1428 C CA . GLY A 1 179 ? -10.59668 -22.98646 38.20785 1.000 18.91047 239 GLY A CA 1
ATOM 1429 C C . GLY A 1 179 ? -10.18677 -22.16397 37.00520 1.000 18.76016 239 GLY A C 1
ATOM 1430 O O . GLY A 1 179 ? -9.34916 -22.62171 36.21635 1.000 18.44342 239 GLY A O 1
ATOM 1431 N N . ALA A 1 180 ? -10.73506 -20.95837 36.83378 1.000 19.03539 240 ALA A N 1
ATOM 1432 C CA . ALA A 1 180 ? -10.40616 -20.14052 35.66451 1.000 17.96787 240 ALA A CA 1
ATOM 1433 C C . ALA A 1 180 ? -10.49366 -18.66395 36.00718 1.000 17.65676 240 ALA A C 1
ATOM 1434 O O . ALA A 1 180 ? -11.48247 -18.21386 36.60321 1.000 18.80405 240 ALA A O 1
ATOM 1436 N N . SER A 1 181 ? -9.46816 -17.91049 35.62582 1.000 16.85711 241 SER A N 1
ATOM 1437 C CA A SER A 1 181 ? -9.50113 -16.46943 35.80994 0.856 14.49149 241 SER A CA 1
ATOM 1438 C CA B SER A 1 181 ? -9.43255 -16.47143 35.81910 0.144 24.53837 241 SER A CA 1
ATOM 1439 C C . SER A 1 181 ? -9.32883 -15.78541 34.46213 1.000 16.23744 241 SER A C 1
ATOM 1440 O O . SER A 1 181 ? -8.99397 -16.41172 33.45342 1.000 17.18694 241 SER A O 1
ATOM 1445 N N . PHE A 1 182 ? -9.59909 -14.48493 34.44579 1.000 16.14006 242 PHE A N 1
ATOM 1446 C CA . PHE A 1 182 ? -9.84788 -13.80889 33.17728 1.000 15.81365 242 PHE A CA 1
ATOM 1447 C C . PHE A 1 182 ? -9.09308 -12.49448 33.05275 1.000 16.64824 242 PHE A C 1
ATOM 1448 O O . PHE A 1 182 ? -9.54420 -11.59279 32.34621 1.000 18.61309 242 PHE A O 1
ATOM 1456 N N . GLU A 1 183 ? -7.94857 -12.35555 33.70605 1.000 15.99129 243 GLU A N 1
ATOM 1457 C CA . GLU A 1 183 ? -7.33120 -11.03684 33.70970 1.000 18.05976 243 GLU A CA 1
ATOM 1458 C C . GLU A 1 183 ? -6.52209 -10.73003 32.45787 1.000 17.24462 243 GLU A C 1
ATOM 1459 O O . GLU A 1 183 ? -6.29487 -9.54906 32.17876 1.000 18.00006 243 GLU A O 1
ATOM 1465 N N . GLY A 1 184 ? -6.13804 -11.73263 31.66766 1.000 14.99692 244 GLY A N 1
ATOM 1466 C CA . GLY A 1 184 ? -5.17107 -11.55790 30.61117 1.000 15.73595 244 GLY A CA 1
ATOM 1467 C C . GLY A 1 184 ? -5.76364 -11.74602 29.22534 1.000 15.21158 244 GLY A C 1
ATOM 1468 O O . GLY A 1 184 ? -6.98490 -11.77511 29.03502 1.000 16.45632 244 GLY A O 1
ATOM 1469 N N . PHE A 1 185 ? -4.85894 -11.89452 28.24822 1.000 14.81241 245 PHE A N 1
ATOM 1470 C CA . PHE A 1 185 ? -5.23694 -12.10425 26.85148 1.000 14.91765 245 PHE A CA 1
ATOM 1471 C C . PHE A 1 185 ? -4.33662 -13.19197 26.26855 1.000 14.49524 245 PHE A C 1
ATOM 1472 O O . PHE A 1 185 ? -3.36394 -13.60883 26.90061 1.000 15.16949 245 PHE A O 1
ATOM 1480 N N . TYR A 1 186 ? -4.64053 -13.64798 25.05458 1.000 14.40827 246 TYR A N 1
ATOM 1481 C CA . TYR A 1 186 ? -3.78095 -14.61554 24.37247 1.000 14.86818 246 TYR A CA 1
ATOM 1482 C C . TYR A 1 186 ? -2.98000 -13.94051 23.26818 1.000 14.57650 246 TYR A C 1
ATOM 1483 O O . TYR A 1 186 ? -3.54316 -13.19436 22.45678 1.000 14.80468 246 TYR A O 1
ATOM 1492 N N . TYR A 1 187 ? -1.66777 -14.21602 23.24549 1.000 14.39709 247 TYR A N 1
ATOM 1493 C CA . TYR A 1 187 ? -0.87262 -14.08285 22.02871 1.000 13.43678 247 TYR A CA 1
ATOM 1494 C C . TYR A 1 187 ? -1.15396 -15.30678 21.16960 1.000 14.04686 247 TYR A C 1
ATOM 1495 O O . TYR A 1 187 ? -1.14947 -16.43400 21.66860 1.000 15.19492 247 TYR A O 1
ATOM 1504 N N . VAL A 1 188 ? -1.37260 -15.11641 19.87515 1.000 12.58934 248 VAL A N 1
ATOM 1505 C CA . VAL A 1 188 ? -1.77687 -16.22678 19.01815 1.000 12.98140 248 VAL A CA 1
ATOM 1506 C C . VAL A 1 188 ? -0.99967 -16.14302 17.72511 1.000 14.37403 248 VAL A C 1
ATOM 1507 O O . VAL A 1 188 ? -0.72595 -15.04637 17.23352 1.000 14.50018 248 VAL A O 1
ATOM 1511 N N . CYS A 1 189 ? -0.64329 -17.30589 17.18976 1.000 15.60464 249 CYS A N 1
ATOM 1512 C CA . CYS A 1 189 ? 0.03269 -17.42179 15.91265 1.000 15.27226 249 CYS A CA 1
ATOM 1513 C C . CYS A 1 189 ? -0.64546 -18.49959 15.07619 1.000 15.27150 249 CYS A C 1
ATOM 1514 O O . CYS A 1 189 ? -0.82966 -19.62998 15.53900 1.000 16.08391 249 CYS A O 1
ATOM 1517 N N . LEU A 1 190 ? -1.00775 -18.15458 13.84922 1.000 15.56520 250 LEU A N 1
ATOM 1518 C CA . LEU A 1 190 ? -1.63155 -19.05873 12.89611 1.000 15.71403 250 LEU A CA 1
ATOM 1519 C C . LEU A 1 190 ? -0.65601 -19.30938 11.75563 1.000 18.25591 250 LEU A C 1
ATOM 1520 O O . LEU A 1 190 ? -0.11495 -18.35939 11.18472 1.000 17.86816 250 LEU A O 1
ATOM 1525 N N . ASP A 1 191 ? -0.41762 -20.59076 11.44292 1.000 17.17983 251 ASP A N 1
ATOM 1526 C CA . ASP A 1 191 ? 0.37413 -21.00184 10.27936 1.000 18.06169 251 ASP A CA 1
ATOM 1527 C C . ASP A 1 191 ? -0.59648 -21.16825 9.11198 1.000 19.85780 251 ASP A C 1
ATOM 1528 O O . ASP A 1 191 ? -1.41094 -22.09557 9.10209 1.000 20.41312 251 ASP A O 1
ATOM 1533 N N . GLN A 1 192 ? -0.50713 -20.28481 8.11624 1.000 20.33200 252 GLN A N 1
ATOM 1534 C CA . GLN A 1 192 ? -1.45820 -20.32684 7.01684 1.000 20.21942 252 GLN A CA 1
ATOM 1535 C C . GLN A 1 192 ? -1.22900 -21.51126 6.09013 1.000 20.55501 252 GLN A C 1
ATOM 1536 O O . GLN A 1 192 ? -2.11706 -21.82605 5.29374 1.000 24.06994 252 GLN A O 1
ATOM 1542 N N . LEU A 1 193 ? -0.06394 -22.15852 6.15696 1.000 21.18520 253 LEU A N 1
ATOM 1543 C CA . LEU A 1 193 ? 0.17334 -23.31633 5.29754 1.000 24.61843 253 LEU A CA 1
ATOM 1544 C C . LEU A 1 193 ? -0.51045 -24.56858 5.82488 1.000 28.96623 253 LEU A C 1
ATOM 1545 O O . LEU A 1 193 ? -0.96207 -25.39791 5.03101 1.000 27.07590 253 LEU A O 1
ATOM 1547 N N . THR A 1 194 ? -0.60993 -24.72208 7.14647 1.000 22.22029 254 THR A N 1
ATOM 1548 C CA . THR A 1 194 ? -1.15755 -25.93272 7.74603 1.000 23.93501 254 THR A CA 1
ATOM 1549 C C . THR A 1 194 ? -2.45949 -25.71772 8.50418 1.000 25.45709 254 THR A C 1
ATOM 1550 O O . THR A 1 194 ? -3.18202 -26.69422 8.74734 1.000 26.08791 254 THR A O 1
ATOM 1554 N N . GLY A 1 195 ? -2.76048 -24.48426 8.91026 1.000 20.19446 255 GLY A N 1
ATOM 1555 C CA . GLY A 1 195 ? -3.90156 -24.20406 9.74514 1.000 20.74352 255 GLY A CA 1
ATOM 1556 C C . GLY A 1 195 ? -3.62390 -24.36369 11.21976 1.000 18.26876 255 GLY A C 1
ATOM 1557 O O . GLY A 1 195 ? -4.50529 -24.08737 12.03182 1.000 21.44870 255 GLY A O 1
ATOM 1558 N N . SER A 1 196 ? -2.41405 -24.76351 11.58212 1.000 18.90971 256 SER A N 1
ATOM 1559 C CA A SER A 1 196 ? -2.09450 -24.95706 12.98663 0.525 21.74728 256 SER A CA 1
ATOM 1560 C CA B SER A 1 196 ? -2.05977 -24.95846 12.98185 0.475 20.38717 256 SER A CA 1
ATOM 1561 C C . SER A 1 196 ? -1.98815 -23.62255 13.71348 1.000 18.24796 256 SER A C 1
ATOM 1562 O O . SER A 1 196 ? -1.47145 -22.63163 13.18204 1.000 19.41003 256 SER A O 1
ATOM 1567 N N . VAL A 1 197 ? -2.48211 -23.60622 14.94564 1.000 16.08238 257 VAL A N 1
ATOM 1568 C CA . VAL A 1 197 ? -2.50469 -22.41465 15.77434 1.000 16.24468 257 VAL A CA 1
ATOM 1569 C C . VAL A 1 197 ? -1.79174 -22.73483 17.06999 1.000 17.44847 257 VAL A C 1
ATOM 1570 O O . VAL A 1 197 ? -1.96391 -23.81907 17.64018 1.000 17.58074 257 VAL A O 1
ATOM 1574 N N . GLU A 1 198 ? -0.98459 -21.79017 17.53027 1.000 16.27301 258 GLU A N 1
ATOM 1575 C CA . GLU A 1 198 ? -0.41063 -21.84619 18.86190 1.000 15.83576 258 GLU A CA 1
ATOM 1576 C C . GLU A 1 198 ? -0.71849 -20.54210 19.57661 1.000 15.50465 258 GLU A C 1
ATOM 1577 O O . GLU A 1 198 ? -0.99637 -19.52493 18.94550 1.000 15.89589 258 GLU A O 1
ATOM 1583 N N . GLY A 1 199 ? -0.65700 -20.56480 20.89677 1.000 13.38498 259 GLY A N 1
ATOM 1584 C CA . GLY A 1 199 ? -0.90828 -19.33371 21.61260 1.000 14.74301 259 GLY A CA 1
ATOM 1585 C C . GLY A 1 199 ? -0.36503 -19.43206 23.01673 1.000 14.25594 259 GLY A C 1
ATOM 1586 O O . GLY A 1 199 ? -0.03785 -20.51296 23.50449 1.000 15.32360 259 GLY A O 1
ATOM 1587 N N . TYR A 1 200 ? -0.29210 -18.28104 23.67367 1.000 14.61058 260 TYR A N 1
ATOM 1588 C CA . TYR A 1 200 ? 0.13225 -18.22207 25.06680 1.000 15.09491 260 TYR A CA 1
ATOM 1589 C C . TYR A 1 200 ? -0.77109 -17.26135 25.80855 1.000 14.09814 260 TYR A C 1
ATOM 1590 O O . TYR A 1 200 ? -0.97878 -16.14013 25.33161 1.000 15.17248 260 TYR A O 1
ATOM 1599 N N . TYR A 1 201 ? -1.28358 -17.66699 26.96735 1.000 14.51087 261 TYR A N 1
ATOM 1600 C CA . TYR A 1 201 ? -2.03568 -16.74293 27.80592 1.000 13.60844 261 TYR A CA 1
ATOM 1601 C C . TYR A 1 201 ? -1.06477 -15.88178 28.59860 1.000 14.50623 261 TYR A C 1
ATOM 1602 O O . TYR A 1 201 ? -0.09101 -16.39131 29.17448 1.000 15.94675 261 TYR A O 1
ATOM 1611 N N . TYR A 1 202 ? -1.36326 -14.57605 28.68710 1.000 14.57464 262 TYR A N 1
ATOM 1612 C CA . TYR A 1 202 ? -0.47888 -13.65462 29.39448 1.000 14.19735 262 TYR A CA 1
ATOM 1613 C C . TYR A 1 202 ? -1.22861 -12.63483 30.24163 1.000 14.43105 262 TYR A C 1
ATOM 1614 O O . TYR A 1 202 ? -2.12487 -11.92801 29.75606 1.000 15.28779 262 TYR A O 1
ATOM 1623 N N . HIS A 1 203 ? -0.78997 -12.53278 31.48897 1.000 14.47343 263 HIS A N 1
ATOM 1624 C CA . HIS A 1 203 ? -1.04096 -11.38394 32.34656 1.000 15.59618 263 HIS A CA 1
ATOM 1625 C C . HIS A 1 203 ? 0.06473 -11.38677 33.38452 1.000 17.72821 263 HIS A C 1
ATOM 1626 O O . HIS A 1 203 ? 0.45242 -12.46854 33.84922 1.000 17.79348 263 HIS A O 1
ATOM 1633 N N . PRO A 1 204 ? 0.59807 -10.22452 33.77106 1.000 17.75348 264 PRO A N 1
ATOM 1634 C CA . PRO A 1 204 ? 1.73480 -10.21935 34.71000 1.000 17.65829 264 PRO A CA 1
ATOM 1635 C C . PRO A 1 204 ? 1.43576 -10.88197 36.04474 1.000 18.66391 264 PRO A C 1
ATOM 1636 O O . PRO A 1 204 ? 2.37358 -11.35670 36.70103 1.000 21.46288 264 PRO A O 1
ATOM 1640 N N . ALA A 1 205 ? 0.17650 -10.95369 36.46470 1.000 19.64785 265 ALA A N 1
ATOM 1641 C CA . ALA A 1 205 ? -0.13517 -11.60674 37.73600 1.000 20.99060 265 ALA A CA 1
ATOM 1642 C C . ALA A 1 205 ? -0.28419 -13.11814 37.62003 1.000 23.37083 265 ALA A C 1
ATOM 1643 O O . ALA A 1 205 ? -0.48393 -13.78603 38.64576 1.000 24.95830 265 ALA A O 1
ATOM 1645 N N . CYS A 1 206 ? -0.20178 -13.66827 36.41268 1.000 20.05579 266 CYS A N 1
ATOM 1646 C CA . CYS A 1 206 ? -0.40403 -15.08707 36.16210 1.000 17.55556 266 CYS A CA 1
ATOM 1647 C C . C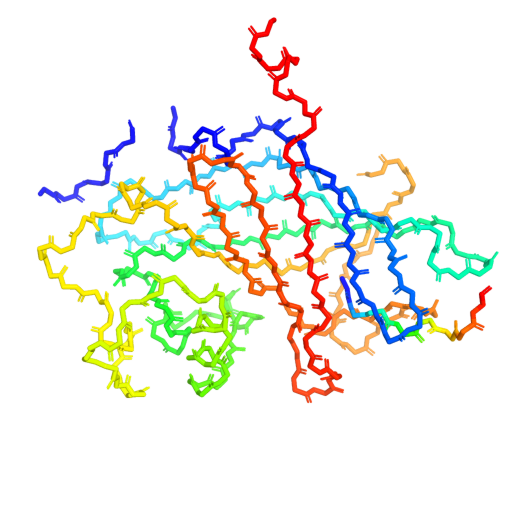YS A 1 206 ? 0.90858 -15.73714 35.74610 1.000 17.86742 266 CYS A C 1
ATOM 1648 O O . CYS A 1 206 ? 1.74015 -15.12076 35.07766 1.000 17.81196 266 CYS A O 1
ATOM 1651 N N . GLU A 1 207 ? 1.05540 -17.01825 36.08214 1.000 16.52485 267 GLU A N 1
ATOM 1652 C CA . GLU A 1 207 ? 2.19940 -17.78309 35.61015 1.000 17.75790 267 GLU A CA 1
ATOM 1653 C C . GLU A 1 207 ? 2.26445 -17.71838 34.08963 1.000 16.49607 267 GLU A C 1
ATOM 1654 O O . GLU A 1 207 ? 1.24232 -17.62977 33.40673 1.000 17.39942 267 GLU A O 1
ATOM 1660 N N . LEU A 1 208 ? 3.48349 -17.74556 33.56570 1.000 16.48462 268 LEU A N 1
ATOM 1661 C CA . LEU A 1 208 ? 3.71743 -17.59052 32.14262 1.000 16.59627 268 LEU A CA 1
ATOM 1662 C C . LEU A 1 208 ? 3.52823 -18.90391 31.39415 1.000 16.76312 268 LEU A C 1
ATOM 1663 O O . LEU A 1 208 ? 3.70008 -20.00032 31.93495 1.000 16.98613 268 LEU A O 1
ATOM 1668 N N . PHE A 1 209 ? 3.13211 -18.77798 30.14347 1.000 16.87405 269 PHE A N 1
ATOM 1669 C CA . PHE A 1 209 ? 3.27089 -19.81744 29.13120 1.000 16.11737 269 PHE A CA 1
ATOM 1670 C C . PHE A 1 209 ? 2.25426 -20.95367 29.19838 1.000 17.06665 269 PHE A C 1
ATOM 1671 O O . PHE A 1 209 ? 2.53124 -22.04720 28.67770 1.000 18.52559 269 PHE A O 1
ATOM 1679 N N . GLN A 1 210 ? 1.07945 -20.76429 29.79330 1.000 15.20731 270 GLN A N 1
ATOM 1680 C CA . GLN A 1 210 ? 0.00610 -21.70297 29.47907 1.000 14.68313 270 GLN A CA 1
ATOM 1681 C C . GLN A 1 210 ? -0.23164 -21.62682 27.97737 1.000 15.97277 270 GLN A C 1
ATOM 1682 O O . GLN A 1 210 ? -0.41775 -20.53903 27.42046 1.000 16.13266 270 GLN A O 1
ATOM 1688 N N . LYS A 1 211 ? -0.12631 -22.77614 27.31481 1.000 15.71745 271 LYS A N 1
ATOM 1689 C CA . LYS A 1 211 ? 0.03019 -22.81424 25.87659 1.000 16.42889 271 LYS A CA 1
ATOM 1690 C C . LYS A 1 211 ? -1.21357 -23.38969 25.22585 1.000 14.32250 271 LYS A C 1
ATOM 1691 O O . LYS A 1 211 ? -1.70124 -24.45640 25.62406 1.000 15.70057 271 LYS A O 1
ATOM 1697 N N . LEU A 1 212 ? -1.69645 -22.68793 24.21810 1.000 15.18982 272 LEU A N 1
ATOM 1698 C CA . LEU A 1 212 ? -2.81546 -23.10863 23.39908 1.000 15.42185 272 LEU A CA 1
ATOM 1699 C C . LEU A 1 212 ? -2.25418 -23.79350 22.16127 1.000 16.79037 272 LEU A C 1
ATOM 1700 O O . LEU A 1 212 ? -1.29153 -23.30648 21.55279 1.000 16.55072 272 LEU A O 1
ATOM 1705 N N . GLU A 1 213 ? -2.82734 -24.94343 21.81068 1.000 16.08783 273 GLU A N 1
ATOM 1706 C CA . GLU A 1 213 ? -2.59131 -25.55371 20.50590 1.000 14.78493 273 GLU A CA 1
ATOM 1707 C C . GLU A 1 213 ? -3.92704 -25.91120 19.88002 1.000 14.96177 273 GLU A C 1
ATOM 1708 O O . GLU A 1 213 ? -4.81086 -26.44669 20.56066 1.000 16.37621 273 GLU A O 1
ATOM 1714 N N . LEU A 1 214 ? -4.08581 -25.60755 18.59373 1.000 14.71909 274 LEU A N 1
ATOM 1715 C CA . LEU A 1 214 ? -5.35077 -25.84801 17.92561 1.000 15.22426 274 LEU A CA 1
ATOM 1716 C C . LEU A 1 214 ? -5.07482 -26.24566 16.48835 1.000 17.00714 274 LEU A C 1
ATOM 1717 O O . LEU A 1 214 ? -4.09764 -25.80287 15.88374 1.000 16.55989 274 LEU A O 1
ATOM 1722 N N . VAL A 1 215 ? -5.97097 -27.06170 15.94117 1.000 16.80244 275 VAL A N 1
ATOM 1723 C CA . VAL A 1 215 ? -5.98772 -27.35825 14.50875 1.000 18.76664 275 VAL A CA 1
ATOM 1724 C C . VAL A 1 215 ? -7.42624 -27.22867 14.01494 1.000 15.81895 275 VAL A C 1
ATOM 1725 O O . VAL A 1 215 ? -8.36998 -27.43615 14.79112 1.000 16.47822 275 VAL A O 1
ATOM 1729 N N . PRO A 1 216 ? -7.64945 -26.88456 12.75026 1.000 16.83117 276 PRO A N 1
ATOM 1730 C CA . PRO A 1 216 ? -9.02766 -26.79091 12.25661 1.000 18.54716 276 PRO A CA 1
ATOM 1731 C C . PRO A 1 216 ? -9.70443 -28.14658 12.30071 1.000 18.18852 276 PRO A C 1
ATOM 1732 O O . PRO A 1 216 ? -9.09928 -29.17622 11.98100 1.000 20.17090 276 PRO A O 1
ATOM 1736 N N . THR A 1 217 ? -10.96125 -28.15208 12.73613 1.000 17.20144 277 THR A N 1
ATOM 1737 C CA . THR A 1 217 ? -11.69003 -29.40689 12.84138 1.000 18.75747 277 THR A CA 1
ATOM 1738 C C . THR A 1 217 ? -12.84921 -29.54196 11.86720 1.000 19.34998 277 THR A C 1
ATOM 1739 O O . THR A 1 217 ? -13.41301 -30.63609 11.77158 1.000 21.98549 277 THR A O 1
ATOM 1743 N N . ASN A 1 218 ? -13.22811 -28.49499 11.13210 1.000 21.08822 278 ASN A N 1
ATOM 1744 C CA . ASN A 1 218 ? -14.39436 -28.61585 10.25857 1.000 22.89815 278 ASN A CA 1
ATOM 1745 C C . ASN A 1 218 ? -14.09256 -28.19352 8.82403 1.000 23.41729 278 ASN A C 1
ATOM 1746 O O . ASN A 1 218 ? -14.98488 -27.72679 8.10996 1.000 24.41016 278 ASN A O 1
ATOM 1751 N N . CYS A 1 219 ? -12.84965 -28.37004 8.37346 1.000 26.15844 279 CYS A N 1
ATOM 1752 C CA . CYS A 1 219 ? -12.51944 -28.01913 6.99507 1.000 25.95520 279 CYS A CA 1
ATOM 1753 C C . CYS A 1 219 ? -13.31391 -28.85213 5.99547 1.000 24.41776 279 CYS A C 1
ATOM 1754 O O . CYS A 1 219 ? -13.73821 -28.33872 4.95429 1.000 28.12013 279 CYS A O 1
ATOM 1757 N N . ASP A 1 220 ? -13.51831 -30.13958 6.28571 1.000 29.94172 280 ASP A N 1
ATOM 1758 C CA . ASP A 1 220 ? -14.29620 -30.98159 5.37854 1.000 44.83709 280 ASP A CA 1
ATOM 1759 C C . ASP A 1 220 ? -15.70711 -30.43324 5.19800 1.000 65.78940 280 ASP A C 1
ATOM 1760 O O . ASP A 1 220 ? -16.23862 -30.40193 4.07730 1.000 32.88266 280 ASP A O 1
ATOM 1762 N N . ALA A 1 221 ? -16.32034 -29.97709 6.29262 1.000 33.20587 281 ALA A N 1
ATOM 1763 C CA . ALA A 1 221 ? -17.65687 -29.39969 6.21077 1.000 29.99988 281 ALA A CA 1
ATOM 1764 C C . ALA A 1 221 ? -17.65588 -28.12939 5.37163 1.000 56.80699 281 ALA A C 1
ATOM 1765 O O . ALA A 1 221 ? -18.54162 -27.93209 4.53251 1.000 33.27022 281 ALA A O 1
ATOM 1767 N N . LEU A 1 222 ? -16.65809 -27.26317 5.57136 1.000 26.36583 282 LEU A N 1
ATOM 1768 C CA . LEU A 1 222 ? -16.59716 -26.01490 4.81562 1.000 31.25153 282 LEU A CA 1
ATOM 1769 C C . LEU A 1 222 ? -16.34173 -26.25575 3.33323 1.000 40.94004 282 LEU A C 1
ATOM 1770 O O . LEU A 1 222 ? -16.81142 -25.48042 2.49146 1.000 31.72674 282 LEU A O 1
ATOM 1775 N N . ASN A 1 223 ? -15.60481 -27.31119 2.99802 1.000 27.75831 283 ASN A N 1
ATOM 1776 C CA . ASN A 1 223 ? -15.23728 -27.62197 1.62424 1.000 27.88635 283 ASN A CA 1
ATOM 1777 C C . ASN A 1 223 ? -16.24393 -28.52875 0.93980 1.000 27.22331 283 ASN A C 1
ATOM 1778 O O . ASN A 1 223 ? -16.04995 -28.86531 -0.23385 1.000 30.08616 283 ASN A O 1
ATOM 1783 N N . THR A 1 224 ? -17.27797 -28.97008 1.64907 1.000 25.32777 284 THR A N 1
ATOM 1784 C CA . THR A 1 224 ? -18.31843 -29.78558 1.02558 1.000 26.46448 284 THR A CA 1
ATOM 1785 C C . THR A 1 224 ? -19.68930 -29.14163 1.19713 1.000 66.66617 284 THR A C 1
ATOM 1786 O O . THR A 1 224 ? -19.80151 -27.91917 1.29499 1.000 50.41634 284 THR A O 1
ATOM 1790 N N . PRO B 2 1 ? -9.00610 -18.36574 29.21086 1.000 20.30852 1 PRO B N 1
ATOM 1791 C CA . PRO B 2 1 ? -8.75965 -17.99191 30.60386 1.000 19.39870 1 PRO B CA 1
ATOM 1792 C C . PRO B 2 1 ? -7.42760 -18.54598 31.08099 1.000 17.85049 1 PRO B C 1
ATOM 1793 O O . PRO B 2 1 ? -6.80763 -19.35569 30.38683 1.000 18.02782 1 PRO B O 1
ATOM 1797 N N . PHE B 2 2 ? -6.98117 -18.09524 32.24708 1.000 17.29748 2 PHE B N 1
ATOM 1798 C CA . PHE B 2 2 ? -5.85970 -18.71137 32.93600 1.000 17.01652 2 PHE B CA 1
ATOM 1799 C C . PHE B 2 2 ? -6.39565 -19.85271 33.79241 1.000 16.58285 2 PHE B C 1
ATOM 1800 O O . PHE B 2 2 ? -7.34299 -19.67041 34.55723 1.000 16.76240 2 PHE B O 1
ATOM 1808 N N . ILE B 2 3 ? -5.83097 -21.04243 33.62247 1.000 15.95048 3 ILE B N 1
ATOM 1809 C CA . ILE B 2 3 ? -6.31645 -22.22522 34.32958 1.000 16.13782 3 ILE B CA 1
ATOM 1810 C C . ILE B 2 3 ? -5.67430 -22.26755 35.70862 1.000 17.17962 3 ILE B C 1
ATOM 1811 O O . ILE B 2 3 ? -4.44204 -22.26387 35.83075 1.000 20.28315 3 ILE B O 1
ATOM 1816 N N . THR B 2 4 ? -6.50211 -22.31201 36.75628 1.000 18.60820 4 THR B N 1
ATOM 1817 C CA . THR B 2 4 ? -6.01171 -22.37241 38.12782 1.000 21.47833 4 THR B CA 1
ATOM 1818 C C . THR B 2 4 ? -6.31878 -23.70143 38.79927 1.000 22.17147 4 THR B C 1
ATOM 1819 O O . THR B 2 4 ? -6.08965 -23.84032 40.00502 1.000 27.99478 4 THR B O 1
ATOM 1823 N N . SER B 2 5 ? -6.81380 -24.67769 38.04261 1.000 23.83032 5 SER B N 1
ATOM 1824 C CA . SER B 2 5 ? -7.29561 -25.92967 38.61378 1.000 24.44131 5 SER B CA 1
ATOM 1825 C C . SER B 2 5 ? -6.19552 -26.66797 39.36468 1.000 31.67797 5 SER B C 1
ATOM 1826 O O . SER B 2 5 ? -5.03723 -26.71391 38.93480 1.000 31.30051 5 SER B O 1
ATOM 1829 N N . ARG B 2 6 ? -6.57939 -27.25186 40.49543 1.000 27.20040 6 ARG B N 1
ATOM 1830 C CA . ARG B 2 6 ? -5.67615 -28.05349 41.29567 1.000 45.83036 6 ARG B CA 1
ATOM 1831 C C . ARG B 2 6 ? -5.47127 -29.41127 40.63279 1.000 31.60596 6 ARG B C 1
ATOM 1832 O O . ARG B 2 6 ? -6.24835 -29.81006 39.76424 1.000 34.76255 6 ARG B O 1
ATOM 1834 N N . PRO B 2 7 ? -4.42558 -30.13879 41.01873 1.000 28.67401 7 PRO B N 1
ATOM 1835 C CA . PRO B 2 7 ? -4.19521 -31.45785 40.41414 1.000 56.19485 7 PRO B CA 1
ATOM 1836 C C . PRO B 2 7 ? -5.35803 -32.39855 40.69663 1.000 59.08329 7 PRO B C 1
ATOM 1837 O O . PRO B 2 7 ? -5.78748 -32.55805 41.84096 1.000 32.44558 7 PRO B O 1
ATOM 1841 N N . TRP B 2 8 ? -5.88513 -33.00084 39.63497 0.778 28.84123 8 TRP B N 1
ATOM 1842 C CA . TRP B 2 8 ? -6.93084 -34.00572 39.77193 0.778 30.88649 8 TRP B CA 1
ATOM 1843 C C . TRP B 2 8 ? -6.91704 -34.95412 38.57938 0.778 51.06184 8 TRP B C 1
ATOM 1844 O O . TRP B 2 8 ? -7.59070 -35.98200 38.58876 0.778 36.64156 8 TRP B O 1
#

InterPro domains:
  IPR018618 GID complex substrate-recognition subunit 4/10-like [PF0978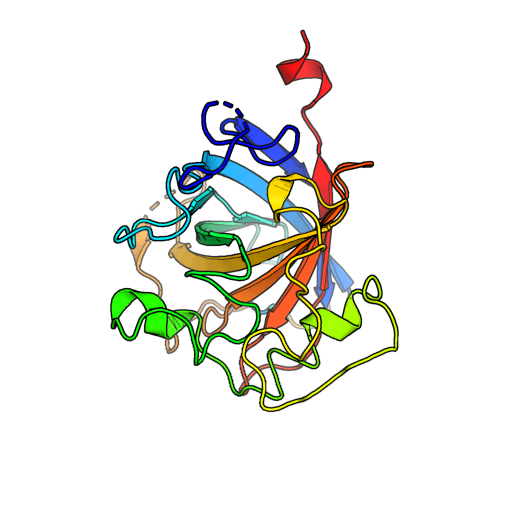3] (78-276)
  IPR018618 GID complex substrate-recognition subunit 4/10-like [PTHR14534] (17-285)